Protein AF-A0A368GS81-F1 (afdb_monomer_lite)

Radius of gyration: 32.93 Å; chains: 1; bounding box: 115×77×54 Å

pLDDT: mean 78.34, std 20.27, range [39.59, 98.69]

Sequence (232 aa):
MFCVSLSKYHNLGNVSGRREYQFEVEPSQEARETGRPATSLFQCISNGVLNMKRAADFTLDTTRRGTFNQASYDEFVHSESAGRAAFCFDGLNDFDNPATVRRNIIANRLMGEIRQARDQQNIRNADFSERGLPEGEPVVSLQNCEKNWCIEESPPFIKMTHPPEKNQGILRKKEQANWSGKESATSYRDNTDRFYVELGATDAERRDRFAQLKRERRDWRASLFKALQLAV

Organism: Ancylostoma caninum (NCBI:txid29170)

Secondary structure (DSSP, 8-state):
----------------------------HHHHHTTSPPSSGGGGEETTEEEHHHHHHHHHHHHHTT---HHHHHHHHT-HHHHHPEEE-TT---SS-HHHHHHHHHHHHHHHHHHHHHHHHHHHHHHHHHS---SS-----GGGTSS-------TT-----PPP---S------------S------------HHHHHT-SSHHHHHHHHHHHHHHHHHHHHHHHHHHHHT-

Structure (mmCIF, N/CA/C/O backbone):
data_AF-A0A368GS81-F1
#
_entry.id   AF-A0A368GS81-F1
#
loop_
_atom_site.group_PDB
_atom_site.id
_atom_site.type_symbol
_atom_site.label_atom_id
_atom_site.label_alt_id
_atom_site.label_comp_id
_atom_site.label_asym_id
_atom_site.label_entity_id
_atom_site.label_seq_id
_atom_site.pdbx_PDB_ins_code
_atom_site.Cartn_x
_atom_site.Cartn_y
_atom_site.Cartn_z
_atom_site.occupancy
_atom_site.B_iso_or_equiv
_atom_site.auth_seq_id
_atom_site.auth_comp_id
_atom_site.auth_asym_id
_atom_site.auth_atom_id
_atom_site.pdbx_PDB_model_num
ATOM 1 N N . MET A 1 1 ? 54.146 -33.332 7.542 1.00 45.78 1 MET A N 1
ATOM 2 C CA . MET A 1 1 ? 53.419 -32.849 6.349 1.00 45.78 1 MET A CA 1
ATOM 3 C C . MET A 1 1 ? 52.696 -34.058 5.768 1.00 45.78 1 MET A C 1
ATOM 5 O O . MET A 1 1 ? 53.317 -34.851 5.078 1.00 45.78 1 MET A O 1
ATOM 9 N N . PHE A 1 2 ? 51.454 -34.304 6.197 1.00 41.38 2 PHE A N 1
ATOM 10 C CA . PHE A 1 2 ? 50.716 -35.522 5.847 1.00 41.38 2 PHE A CA 1
ATOM 11 C C . PHE A 1 2 ? 49.762 -35.240 4.690 1.00 41.38 2 PHE A C 1
ATOM 13 O O . PHE A 1 2 ? 48.851 -34.426 4.806 1.00 41.38 2 PHE A O 1
ATOM 20 N N . CYS A 1 3 ? 50.018 -35.918 3.576 1.00 40.38 3 CYS A N 1
ATOM 21 C CA . CYS A 1 3 ? 49.159 -35.982 2.409 1.00 40.38 3 CYS A CA 1
ATOM 22 C C . CYS A 1 3 ? 48.211 -37.170 2.619 1.00 40.38 3 CYS A C 1
ATOM 24 O O . CYS A 1 3 ? 48.676 -38.308 2.689 1.00 40.38 3 CYS A O 1
ATOM 26 N N . VAL A 1 4 ? 46.908 -36.925 2.763 1.00 49.75 4 VAL A N 1
ATOM 27 C CA . VAL A 1 4 ? 45.901 -37.993 2.828 1.00 49.75 4 VAL A CA 1
ATOM 28 C C . VAL A 1 4 ? 45.056 -37.912 1.567 1.00 49.75 4 VAL A C 1
ATOM 30 O O . VAL A 1 4 ? 44.215 -37.033 1.409 1.00 49.75 4 VAL A O 1
ATOM 33 N N . SER A 1 5 ? 45.326 -38.840 0.653 1.00 49.19 5 SER A N 1
ATOM 34 C CA . SER A 1 5 ? 44.432 -39.182 -0.448 1.00 49.19 5 SER A CA 1
ATOM 35 C C . SER A 1 5 ? 43.329 -40.086 0.093 1.00 49.19 5 SER A C 1
ATOM 37 O O . SER A 1 5 ? 43.630 -41.148 0.636 1.00 49.19 5 SER A O 1
ATOM 39 N N . LEU A 1 6 ? 42.064 -39.701 -0.082 1.00 50.38 6 LEU A N 1
ATOM 40 C CA . LEU A 1 6 ? 40.930 -40.597 0.126 1.00 50.38 6 LEU A CA 1
ATOM 41 C C . LEU A 1 6 ? 40.098 -40.657 -1.151 1.00 50.38 6 LEU A C 1
ATOM 43 O O . LEU A 1 6 ? 39.596 -39.664 -1.669 1.00 50.38 6 LEU A O 1
ATOM 47 N N . SER A 1 7 ? 40.066 -41.871 -1.681 1.00 46.44 7 SER A N 1
ATOM 48 C CA . SER A 1 7 ? 39.493 -42.269 -2.952 1.00 46.44 7 SER A CA 1
ATOM 49 C C . SER A 1 7 ? 38.069 -42.792 -2.747 1.00 46.44 7 SER A C 1
ATOM 51 O O . SER A 1 7 ? 37.810 -43.466 -1.755 1.00 46.44 7 SER A O 1
ATOM 53 N N . LYS A 1 8 ? 37.243 -42.601 -3.783 1.00 51.94 8 LYS A N 1
ATOM 54 C CA . LYS A 1 8 ? 36.112 -43.446 -4.212 1.00 51.94 8 LYS A CA 1
ATOM 55 C C . LYS A 1 8 ? 34.932 -43.623 -3.251 1.00 51.94 8 LYS A C 1
ATOM 57 O O . LYS A 1 8 ? 34.962 -44.492 -2.395 1.00 51.94 8 LYS A O 1
ATOM 62 N N . TYR A 1 9 ? 33.809 -43.007 -3.626 1.00 51.81 9 TYR A N 1
ATOM 63 C CA . TYR A 1 9 ? 32.539 -43.729 -3.754 1.00 51.81 9 TYR A CA 1
ATOM 64 C C . TYR A 1 9 ? 31.836 -43.297 -5.045 1.00 51.81 9 TYR A C 1
ATOM 66 O O . TYR A 1 9 ? 31.544 -42.123 -5.249 1.00 51.81 9 TYR A O 1
ATOM 74 N N . HIS A 1 10 ? 31.616 -44.267 -5.930 1.00 48.41 10 HIS A N 1
ATOM 75 C CA . HIS A 1 10 ? 30.824 -44.147 -7.147 1.00 48.41 10 HIS A CA 1
ATOM 76 C C . HIS A 1 10 ? 29.573 -45.017 -6.991 1.00 48.41 10 HIS A C 1
ATOM 78 O O . HIS A 1 10 ? 29.682 -46.164 -6.566 1.00 48.41 10 HIS A O 1
ATOM 84 N N . ASN A 1 11 ? 28.452 -44.471 -7.470 1.00 50.34 11 ASN A N 1
ATOM 85 C CA . ASN A 1 11 ? 27.217 -45.129 -7.910 1.00 50.34 11 ASN A CA 1
ATOM 86 C C . ASN A 1 11 ? 26.276 -45.695 -6.828 1.00 50.34 11 ASN A C 1
ATOM 88 O O . ASN A 1 11 ? 26.564 -46.699 -6.191 1.00 50.34 11 ASN A O 1
ATOM 92 N N . LEU A 1 12 ? 25.064 -45.135 -6.740 1.00 50.16 12 LEU A N 1
ATOM 93 C CA . LEU A 1 12 ? 23.848 -45.686 -7.368 1.00 50.16 12 LEU A CA 1
ATOM 94 C C . LEU A 1 12 ? 22.624 -44.948 -6.807 1.00 50.16 12 LEU A C 1
ATOM 96 O O . LEU A 1 12 ? 22.232 -45.130 -5.661 1.00 50.16 12 LEU A O 1
ATOM 100 N N . GLY A 1 13 ? 22.006 -44.122 -7.644 1.00 45.62 13 GLY A N 1
ATOM 101 C CA . GLY A 1 13 ? 20.770 -43.423 -7.313 1.00 45.62 13 GLY A CA 1
ATOM 102 C C . GLY A 1 13 ? 20.136 -42.837 -8.562 1.00 45.62 13 GLY A C 1
ATOM 103 O O . GLY A 1 13 ? 19.854 -41.647 -8.614 1.00 45.62 13 GLY A O 1
ATOM 104 N N . ASN A 1 14 ? 19.976 -43.661 -9.602 1.00 53.28 14 ASN A N 1
ATOM 105 C CA . ASN A 1 14 ? 19.224 -43.294 -10.797 1.00 53.28 14 ASN A CA 1
ATOM 106 C C . ASN A 1 14 ? 17.728 -43.286 -10.439 1.00 53.28 14 ASN A C 1
ATOM 108 O O . ASN A 1 14 ? 16.997 -44.232 -10.736 1.00 53.28 14 ASN A O 1
ATOM 112 N N . VAL A 1 15 ? 17.289 -42.247 -9.722 1.00 57.00 15 VAL A N 1
ATOM 113 C CA . VAL A 1 15 ? 15.871 -41.970 -9.488 1.00 57.00 15 VAL A CA 1
ATOM 114 C C . VAL A 1 15 ? 15.311 -41.520 -10.827 1.00 57.00 15 VAL A C 1
ATOM 116 O O . VAL A 1 15 ? 15.351 -40.347 -11.189 1.00 57.00 15 VAL A O 1
ATOM 119 N N . SER A 1 16 ? 14.848 -42.498 -11.600 1.00 54.50 16 SER A N 1
ATOM 120 C CA . SER A 1 16 ? 14.056 -42.254 -12.796 1.00 54.50 16 SER A CA 1
ATOM 121 C C . SER A 1 16 ? 12.835 -41.454 -12.357 1.00 54.50 16 SER A C 1
ATOM 123 O O . SER A 1 16 ? 11.962 -41.977 -11.665 1.00 54.50 16 SER A O 1
ATOM 125 N N . GLY A 1 17 ? 12.827 -40.161 -12.690 1.00 54.41 17 GLY A N 1
ATOM 126 C CA . GLY A 1 17 ? 11.712 -39.267 -12.422 1.00 54.41 17 GLY A CA 1
ATOM 127 C C . GLY A 1 17 ? 10.434 -39.892 -12.964 1.00 54.41 17 GLY A C 1
ATOM 128 O O . GLY A 1 17 ? 10.294 -40.095 -14.170 1.00 54.41 17 GLY A O 1
ATOM 129 N N . ARG A 1 18 ? 9.527 -40.249 -12.053 1.00 49.56 18 ARG A N 1
ATOM 130 C CA . ARG A 1 18 ? 8.211 -40.792 -12.375 1.00 49.56 18 ARG A CA 1
ATOM 131 C C . ARG A 1 18 ? 7.454 -39.713 -13.147 1.00 49.56 18 ARG A C 1
ATOM 133 O O . ARG A 1 18 ? 7.041 -38.707 -12.583 1.00 49.56 18 ARG A O 1
ATOM 140 N N . ARG A 1 19 ? 7.367 -39.898 -14.462 1.00 57.62 19 ARG A N 1
ATOM 141 C CA . ARG A 1 19 ? 6.839 -38.944 -15.444 1.00 57.62 19 ARG A CA 1
ATOM 142 C C . ARG A 1 19 ? 5.320 -39.078 -15.587 1.00 57.62 19 ARG A C 1
ATOM 144 O O . ARG A 1 19 ? 4.793 -39.138 -16.688 1.00 57.62 19 ARG A O 1
ATOM 151 N N . GLU A 1 20 ? 4.633 -39.175 -14.460 1.00 54.66 20 GLU A N 1
ATOM 152 C CA . GLU A 1 20 ? 3.180 -39.283 -14.370 1.00 54.66 20 GLU A CA 1
ATOM 153 C C . GLU A 1 20 ? 2.773 -38.328 -13.251 1.00 54.66 20 GLU A C 1
ATOM 155 O O . GLU A 1 20 ? 3.373 -38.384 -12.183 1.00 54.66 20 GLU A O 1
ATOM 160 N N . TYR A 1 21 ? 1.817 -37.436 -13.512 1.00 53.91 21 TYR A N 1
ATOM 161 C CA . TYR A 1 21 ? 1.486 -36.212 -12.754 1.00 53.91 21 TYR A CA 1
ATOM 162 C C . TYR A 1 21 ? 2.232 -34.946 -13.188 1.00 53.91 21 TYR A C 1
ATOM 164 O O . TYR A 1 21 ? 2.608 -34.102 -12.378 1.00 53.91 21 TYR A O 1
ATOM 172 N N . GLN A 1 22 ? 2.343 -34.744 -14.500 1.00 47.78 22 GLN A N 1
ATOM 173 C CA . GLN A 1 22 ? 2.339 -33.389 -15.039 1.00 47.78 22 GLN A CA 1
ATOM 174 C C . GLN A 1 22 ? 0.896 -32.878 -14.896 1.00 47.78 22 GLN A C 1
ATOM 176 O O . GLN A 1 22 ? 0.084 -33.019 -15.804 1.00 47.78 22 GLN A O 1
ATOM 181 N N . PHE A 1 23 ? 0.531 -32.395 -13.702 1.00 56.19 23 PHE A N 1
ATOM 182 C CA . PHE A 1 23 ? -0.666 -31.572 -13.578 1.00 56.19 23 PHE A CA 1
ATOM 183 C C . PHE A 1 23 ? -0.403 -30.360 -14.467 1.00 56.19 23 PHE A C 1
ATOM 185 O O . PHE A 1 23 ? 0.484 -29.557 -14.172 1.00 56.19 23 PHE A O 1
ATOM 192 N N . GLU A 1 24 ? -1.131 -30.251 -15.576 1.00 53.72 24 GLU A N 1
ATOM 193 C CA . GLU A 1 24 ? -1.346 -28.960 -16.211 1.00 53.72 24 GLU A CA 1
ATOM 194 C C . GLU A 1 24 ? -2.073 -28.112 -15.169 1.00 53.72 24 GLU A C 1
ATOM 196 O O . GLU A 1 24 ? -3.297 -28.124 -15.057 1.00 53.72 24 GLU A O 1
ATOM 201 N N . VAL A 1 25 ? -1.294 -27.462 -14.303 1.00 58.34 25 VAL A N 1
ATOM 202 C CA . VAL A 1 25 ? -1.784 -26.384 -13.463 1.00 58.34 25 VAL A CA 1
ATOM 203 C C . VAL A 1 25 ? -2.212 -25.332 -14.466 1.00 58.34 25 VAL A C 1
ATOM 205 O O . VAL A 1 25 ? -1.368 -24.644 -15.042 1.00 58.34 25 VAL A O 1
ATOM 208 N N . GLU A 1 26 ? -3.515 -25.301 -14.755 1.00 52.41 26 GLU A N 1
ATOM 209 C CA . GLU A 1 26 ? -4.121 -24.250 -15.558 1.00 52.41 26 GLU A CA 1
ATOM 210 C C . GLU A 1 26 ? -3.578 -22.941 -14.976 1.00 52.41 26 GLU A C 1
ATOM 212 O O . GLU A 1 26 ? -3.693 -22.752 -13.759 1.00 52.41 26 GLU A O 1
ATOM 217 N N . PRO A 1 27 ? -2.875 -22.106 -15.766 1.00 50.12 27 PRO A N 1
ATOM 218 C CA . PRO A 1 27 ? -2.207 -20.933 -15.231 1.00 50.12 27 PRO A CA 1
ATOM 219 C C . PRO A 1 27 ? -3.255 -20.129 -14.47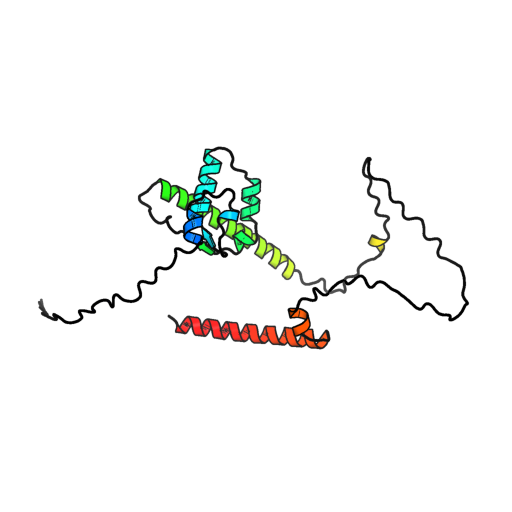7 1.00 50.12 27 PRO A C 1
ATOM 221 O O . PRO A 1 27 ? -4.229 -19.666 -15.078 1.00 50.12 27 PRO A O 1
ATOM 224 N N . SER A 1 28 ? -3.079 -20.054 -13.154 1.00 57.62 28 SER A N 1
ATOM 225 C CA . SER A 1 28 ? -4.008 -19.405 -12.240 1.00 57.62 28 SER A CA 1
ATOM 226 C C . SER A 1 28 ? -4.372 -18.039 -12.814 1.00 57.62 28 SER A C 1
ATOM 228 O O . SER A 1 28 ? -3.533 -17.378 -13.428 1.00 57.62 28 SER A O 1
ATOM 230 N N . GLN A 1 29 ? -5.630 -17.614 -12.672 1.00 54.78 29 GLN A N 1
ATOM 231 C CA . GLN A 1 29 ? -6.130 -16.354 -13.248 1.00 54.78 29 GLN A CA 1
ATOM 232 C C . GLN A 1 29 ? -5.213 -15.145 -12.951 1.00 54.78 29 GLN A C 1
ATOM 234 O O . GLN A 1 29 ? -5.105 -14.242 -13.778 1.00 54.78 29 GLN A O 1
ATOM 239 N N . GLU A 1 30 ? -4.455 -15.197 -11.852 1.00 53.16 30 GLU A N 1
ATOM 240 C CA . GLU A 1 30 ? -3.375 -14.268 -11.496 1.00 53.16 30 GLU A CA 1
ATOM 241 C C . GLU A 1 30 ? -2.304 -14.099 -12.592 1.00 53.16 30 GLU A C 1
ATOM 243 O O . GLU A 1 30 ? -1.895 -12.976 -12.890 1.00 53.16 30 GLU A O 1
ATOM 248 N N . ALA A 1 31 ? -1.884 -15.173 -13.269 1.00 55.22 31 ALA A N 1
ATOM 249 C CA . ALA A 1 31 ? -0.919 -15.102 -14.368 1.00 55.22 31 ALA A CA 1
ATOM 250 C C . ALA A 1 31 ? -1.485 -14.347 -15.583 1.00 55.22 31 ALA A C 1
ATOM 252 O O . ALA A 1 31 ? -0.742 -13.642 -16.267 1.00 55.22 31 ALA A O 1
ATOM 253 N N . ARG A 1 32 ? -2.802 -14.426 -15.830 1.00 53.19 32 ARG A N 1
ATOM 254 C CA . ARG A 1 32 ? -3.462 -13.695 -16.928 1.00 53.19 32 ARG A CA 1
ATOM 255 C C . ARG A 1 32 ? -3.620 -12.200 -16.619 1.00 53.19 32 ARG A C 1
ATOM 257 O O . ARG A 1 32 ? -3.585 -11.386 -17.542 1.00 53.19 32 ARG A O 1
ATOM 264 N N . GLU A 1 33 ? -3.738 -11.814 -15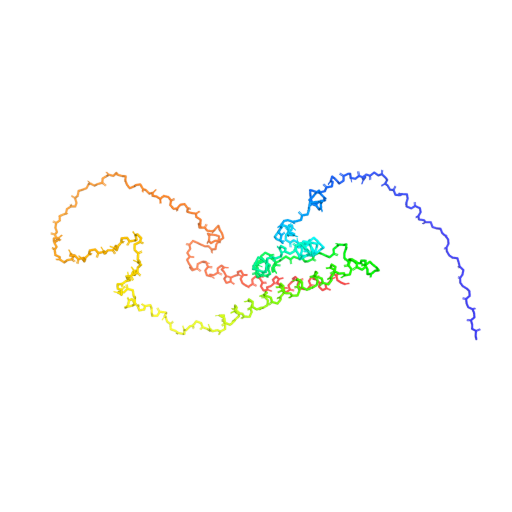.349 1.00 58.50 33 GLU A N 1
ATOM 265 C CA . GLU A 1 33 ? -3.885 -10.405 -14.945 1.00 58.50 33 GLU A CA 1
ATOM 266 C C . GLU A 1 33 ? -2.572 -9.611 -14.955 1.00 58.50 33 GLU A C 1
ATOM 268 O O . GLU A 1 33 ? -2.595 -8.387 -15.123 1.00 58.50 33 GLU A O 1
ATOM 273 N N . THR A 1 34 ? -1.420 -10.284 -14.868 1.00 60.16 34 THR A N 1
ATOM 274 C CA . THR A 1 34 ? -0.095 -9.629 -14.899 1.00 60.16 34 THR A CA 1
ATOM 275 C C . THR A 1 34 ? 0.216 -8.904 -16.216 1.00 60.16 34 THR A C 1
ATOM 277 O O . THR A 1 34 ? 1.106 -8.054 -16.248 1.00 60.16 34 THR A O 1
ATOM 280 N N . GLY A 1 35 ? -0.521 -9.190 -17.296 1.00 72.50 35 GLY A N 1
ATOM 281 C CA . GLY A 1 35 ? -0.289 -8.590 -18.611 1.00 72.50 35 GLY A CA 1
ATOM 282 C C . GLY A 1 35 ? -0.881 -7.191 -18.802 1.00 72.50 35 GLY A C 1
ATOM 283 O O . GLY A 1 35 ? -0.441 -6.468 -19.697 1.00 72.50 35 GLY A O 1
ATOM 284 N N . ARG A 1 36 ? -1.873 -6.778 -17.998 1.00 85.12 36 ARG A N 1
ATOM 285 C CA . ARG A 1 36 ? -2.495 -5.452 -18.159 1.00 85.12 36 ARG A CA 1
ATOM 286 C C . ARG A 1 36 ? -1.804 -4.402 -17.282 1.00 85.12 36 ARG A C 1
ATOM 288 O O . ARG A 1 36 ? -1.706 -4.607 -16.064 1.00 85.12 36 ARG A O 1
ATOM 295 N N . PRO A 1 37 ? -1.389 -3.253 -17.856 1.00 90.62 37 PRO A N 1
ATOM 296 C CA . PRO A 1 37 ? -0.869 -2.147 -17.063 1.00 90.62 37 PRO A CA 1
ATOM 297 C C . PRO A 1 37 ? -1.931 -1.716 -16.048 1.00 90.62 37 PRO A C 1
ATOM 299 O O . PRO A 1 37 ? -3.112 -1.614 -16.383 1.00 90.62 37 PRO A O 1
ATOM 302 N N . ALA A 1 38 ? -1.519 -1.527 -14.795 1.00 93.94 38 ALA A N 1
ATOM 303 C CA . ALA A 1 38 ? -2.426 -1.059 -13.754 1.00 93.94 38 ALA A CA 1
ATOM 304 C C . ALA A 1 38 ? -2.890 0.368 -14.078 1.00 93.94 38 ALA A C 1
ATOM 306 O O . ALA A 1 38 ? -2.097 1.186 -14.541 1.00 93.94 38 ALA A O 1
ATOM 307 N N . THR A 1 39 ? -4.160 0.678 -13.823 1.00 95.50 39 THR A N 1
ATOM 308 C CA . THR A 1 39 ? -4.685 2.050 -13.938 1.00 95.50 39 THR A CA 1
ATOM 309 C C . THR A 1 39 ? -4.711 2.777 -12.593 1.00 95.50 39 THR A C 1
ATOM 311 O O . THR A 1 39 ? -4.926 3.985 -12.561 1.00 95.50 39 THR A O 1
ATOM 314 N N . SER A 1 40 ? -4.498 2.061 -11.485 1.00 97.38 40 SER A N 1
ATOM 315 C CA . SER A 1 40 ? -4.354 2.617 -10.136 1.00 97.38 40 SER A CA 1
ATOM 316 C C . SER A 1 40 ? -3.463 1.731 -9.259 1.00 97.38 40 SER A C 1
ATOM 318 O O . SER A 1 40 ? -3.303 0.537 -9.525 1.00 97.38 40 SER A O 1
ATOM 320 N N . LEU A 1 41 ? -2.919 2.290 -8.172 1.00 98.00 41 LEU A N 1
ATOM 321 C CA . LEU A 1 41 ? -2.135 1.523 -7.194 1.00 98.00 41 LEU A CA 1
ATOM 322 C C . LEU A 1 41 ? -2.967 0.439 -6.493 1.00 98.00 41 LEU A C 1
ATOM 324 O O . LEU A 1 41 ? -2.452 -0.642 -6.223 1.00 98.00 41 LEU A O 1
ATOM 328 N N . PHE A 1 42 ? -4.268 0.667 -6.287 1.00 97.88 42 PHE A N 1
ATOM 329 C CA . PHE A 1 42 ? -5.172 -0.332 -5.707 1.00 97.88 42 PHE A CA 1
ATOM 330 C C . PHE A 1 42 ? -5.273 -1.606 -6.557 1.00 97.88 42 PHE A C 1
ATOM 332 O O . PHE A 1 42 ? -5.338 -2.699 -6.004 1.00 97.88 42 PHE A O 1
ATOM 339 N N . GLN A 1 43 ? -5.194 -1.501 -7.889 1.00 96.94 43 GLN A N 1
ATOM 340 C CA . GLN A 1 43 ? -5.161 -2.674 -8.776 1.00 96.94 43 GLN A CA 1
ATOM 341 C C . GLN A 1 43 ? -3.857 -3.480 -8.679 1.00 96.94 43 GLN A C 1
ATOM 343 O O . GLN A 1 43 ? -3.765 -4.569 -9.243 1.00 96.94 43 GLN A O 1
ATOM 348 N N . CYS A 1 44 ? -2.832 -2.960 -8.000 1.00 97.25 44 CYS A N 1
ATOM 349 C CA . CYS A 1 44 ? -1.595 -3.696 -7.749 1.00 97.25 44 CYS A CA 1
ATOM 350 C C . CYS A 1 44 ? -1.703 -4.632 -6.535 1.00 97.25 44 CYS A C 1
ATOM 352 O O . CYS A 1 44 ? -0.769 -5.402 -6.305 1.00 97.25 44 CYS A O 1
ATOM 354 N N . ILE A 1 45 ? -2.805 -4.575 -5.775 1.00 97.50 45 ILE A N 1
ATOM 355 C CA . ILE A 1 45 ? -3.089 -5.488 -4.666 1.00 97.50 45 ILE A CA 1
ATOM 356 C C . ILE A 1 45 ? -3.990 -6.619 -5.167 1.00 97.50 45 ILE A C 1
ATOM 358 O O . ILE A 1 45 ? -5.111 -6.383 -5.610 1.00 97.50 45 ILE A O 1
ATOM 362 N N . SER A 1 46 ? -3.520 -7.854 -5.037 1.00 95.81 46 SER A N 1
ATOM 363 C CA . SER A 1 46 ? -4.266 -9.074 -5.357 1.00 95.81 46 SER A CA 1
ATOM 364 C C . SER A 1 46 ? -4.141 -10.048 -4.192 1.00 95.81 46 SER A C 1
ATOM 366 O O . SER A 1 46 ? -3.031 -10.332 -3.749 1.00 95.81 46 SER A O 1
ATOM 368 N N . ASN A 1 47 ? -5.268 -10.537 -3.664 1.00 95.69 47 ASN A N 1
ATOM 369 C CA . ASN A 1 47 ? -5.292 -11.503 -2.554 1.00 95.69 47 ASN A CA 1
ATOM 370 C C . ASN A 1 47 ? -4.499 -11.053 -1.310 1.00 95.69 47 ASN A C 1
ATOM 372 O O . ASN A 1 47 ? -3.852 -11.849 -0.635 1.00 95.69 47 ASN A O 1
ATOM 376 N N . GLY A 1 48 ? -4.532 -9.750 -1.010 1.00 96.50 48 GLY A N 1
ATOM 377 C CA . GLY A 1 48 ? -3.784 -9.171 0.109 1.00 96.50 48 GLY A CA 1
ATOM 378 C C . GLY A 1 48 ? -2.272 -9.084 -0.124 1.00 96.50 48 GLY A C 1
ATOM 379 O O . GLY A 1 48 ? -1.536 -8.796 0.816 1.00 96.50 48 GLY A O 1
ATOM 380 N N . VAL A 1 49 ? -1.797 -9.305 -1.350 1.00 97.62 49 VAL A N 1
ATOM 381 C CA . VAL A 1 49 ? -0.396 -9.139 -1.746 1.00 97.62 49 VAL A CA 1
ATOM 382 C C . VAL A 1 49 ? -0.281 -7.936 -2.677 1.00 97.62 49 VAL A C 1
ATOM 384 O O . VAL A 1 49 ? -0.951 -7.872 -3.705 1.00 97.62 49 VAL A O 1
ATOM 387 N N . LEU A 1 50 ? 0.572 -6.976 -2.329 1.00 97.81 50 LEU A N 1
ATOM 388 C CA . LEU A 1 50 ? 0.920 -5.834 -3.167 1.00 97.81 50 LEU A CA 1
ATOM 389 C C . LEU A 1 50 ? 2.108 -6.207 -4.063 1.00 97.81 50 LEU A C 1
ATOM 391 O O . LEU A 1 50 ? 3.227 -6.411 -3.582 1.00 97.81 50 LEU A O 1
ATOM 395 N N . ASN A 1 51 ? 1.870 -6.272 -5.373 1.00 97.31 51 ASN A N 1
ATOM 396 C CA . ASN A 1 51 ? 2.924 -6.494 -6.358 1.00 97.31 51 ASN A CA 1
ATOM 397 C C . ASN A 1 51 ? 3.748 -5.210 -6.549 1.00 97.31 51 ASN A C 1
ATOM 399 O O . ASN A 1 51 ? 3.319 -4.261 -7.216 1.00 97.31 51 ASN A O 1
ATOM 403 N N . MET A 1 52 ? 4.953 -5.187 -5.978 1.00 98.25 52 MET A N 1
ATOM 404 C CA . MET A 1 52 ? 5.800 -3.994 -5.938 1.00 98.25 52 MET A CA 1
ATOM 405 C C . MET A 1 52 ? 6.363 -3.620 -7.308 1.00 98.25 52 MET A C 1
ATOM 407 O O . MET A 1 52 ? 6.541 -2.436 -7.590 1.00 98.25 52 MET A O 1
ATOM 411 N N . LYS A 1 53 ? 6.606 -4.603 -8.186 1.00 97.06 53 LYS A N 1
ATOM 412 C CA . LYS A 1 53 ? 7.047 -4.346 -9.563 1.00 97.06 53 LYS A CA 1
ATOM 413 C C . LYS A 1 53 ? 5.974 -3.591 -10.340 1.00 97.06 53 LYS A C 1
ATOM 415 O O . LYS A 1 53 ? 6.269 -2.558 -10.934 1.00 97.06 53 LYS A O 1
ATOM 420 N N . ARG A 1 54 ? 4.728 -4.068 -10.277 1.00 97.00 54 ARG A N 1
ATOM 421 C CA . ARG A 1 54 ? 3.579 -3.453 -10.956 1.00 97.00 54 ARG A CA 1
ATOM 422 C C . ARG A 1 54 ? 3.276 -2.054 -10.412 1.00 97.00 54 ARG A C 1
ATOM 424 O O . ARG A 1 54 ? 3.033 -1.142 -11.199 1.00 97.00 54 ARG A O 1
ATOM 431 N N . ALA A 1 55 ? 3.357 -1.869 -9.094 1.00 98.19 55 ALA A N 1
ATOM 432 C CA . ALA A 1 55 ? 3.199 -0.559 -8.463 1.00 98.19 55 ALA A CA 1
ATOM 433 C C . ALA A 1 55 ? 4.314 0.420 -8.877 1.00 98.19 55 ALA A C 1
ATOM 435 O O . ALA A 1 55 ? 4.038 1.573 -9.207 1.00 98.19 55 ALA A O 1
ATOM 436 N N . ALA A 1 56 ? 5.569 -0.042 -8.924 1.00 98.19 56 ALA A N 1
ATOM 437 C CA . ALA A 1 56 ? 6.692 0.769 -9.385 1.00 98.19 56 ALA A CA 1
ATOM 438 C C . ALA A 1 56 ? 6.572 1.142 -10.871 1.00 98.19 56 ALA A C 1
ATOM 440 O O . ALA A 1 56 ? 6.856 2.287 -11.224 1.00 98.19 56 ALA A O 1
ATOM 441 N N . ASP A 1 57 ? 6.124 0.211 -11.723 1.00 97.38 57 ASP A N 1
ATOM 442 C CA . ASP A 1 57 ? 5.827 0.469 -13.137 1.00 97.38 57 ASP A CA 1
ATOM 443 C C . ASP A 1 57 ? 4.740 1.550 -13.283 1.00 97.38 57 ASP A C 1
ATOM 445 O O . ASP A 1 57 ? 4.951 2.533 -13.993 1.00 97.38 57 ASP A O 1
ATOM 449 N N . PHE A 1 58 ? 3.630 1.443 -12.541 1.00 98.00 58 PHE A N 1
ATOM 450 C CA . PHE A 1 58 ? 2.556 2.446 -12.544 1.00 98.00 58 PHE A CA 1
ATOM 451 C C . PHE A 1 58 ? 3.045 3.844 -12.132 1.00 98.00 58 PHE A C 1
ATOM 453 O O . PHE A 1 58 ? 2.795 4.831 -12.832 1.00 98.00 58 PHE A O 1
ATOM 460 N N . THR A 1 59 ? 3.771 3.944 -11.015 1.00 98.06 59 THR A N 1
ATOM 461 C CA . THR A 1 59 ? 4.307 5.221 -10.515 1.00 98.06 59 THR A CA 1
ATOM 462 C C . THR A 1 59 ? 5.312 5.826 -11.495 1.00 98.06 59 THR A C 1
ATOM 464 O O . THR A 1 59 ? 5.278 7.028 -11.768 1.00 98.06 59 THR A O 1
ATOM 467 N N . LEU A 1 60 ? 6.197 5.005 -12.067 1.00 97.56 60 LEU A N 1
ATOM 468 C CA . LEU A 1 60 ? 7.184 5.455 -13.045 1.00 97.56 60 LEU A CA 1
ATOM 469 C C . LEU A 1 60 ? 6.518 5.966 -14.329 1.00 97.56 60 LEU A C 1
ATOM 471 O O . LEU A 1 60 ? 6.905 7.024 -14.831 1.00 97.56 60 LEU A O 1
ATOM 475 N N . ASP A 1 61 ? 5.522 5.246 -14.846 1.00 97.38 61 ASP A N 1
ATOM 476 C CA . ASP A 1 61 ? 4.828 5.602 -16.085 1.00 97.38 61 ASP A CA 1
ATOM 477 C C . ASP A 1 61 ? 3.980 6.866 -15.930 1.00 97.38 61 ASP A C 1
ATOM 479 O O . ASP A 1 61 ? 4.053 7.758 -16.778 1.00 97.38 61 ASP A O 1
ATOM 483 N N . THR A 1 62 ? 3.224 6.993 -14.838 1.00 97.62 62 THR A N 1
ATOM 484 C CA . THR A 1 62 ? 2.426 8.201 -14.556 1.00 97.62 62 THR A CA 1
ATOM 485 C C . THR A 1 62 ? 3.307 9.430 -14.327 1.00 97.62 62 THR A C 1
ATOM 487 O O . THR A 1 62 ? 3.001 10.506 -14.842 1.00 97.62 62 THR A O 1
ATOM 490 N N . THR A 1 63 ? 4.450 9.268 -13.650 1.00 97.62 63 THR A N 1
ATOM 491 C CA . THR A 1 63 ? 5.439 10.346 -13.469 1.00 97.62 63 THR A CA 1
ATOM 492 C C . THR A 1 63 ? 6.033 10.785 -14.805 1.00 97.62 63 THR A C 1
ATOM 494 O O . THR A 1 63 ? 6.098 11.977 -15.093 1.00 97.62 63 THR A O 1
ATOM 497 N N . ARG A 1 64 ? 6.433 9.834 -15.662 1.00 97.38 64 ARG A N 1
ATOM 498 C CA . ARG A 1 64 ? 6.993 10.134 -16.994 1.00 97.38 64 ARG A CA 1
ATOM 499 C C . ARG A 1 64 ? 5.998 10.834 -17.911 1.00 97.38 64 ARG A C 1
ATOM 501 O O . ARG A 1 64 ? 6.404 11.666 -18.713 1.00 97.38 64 ARG A O 1
ATOM 508 N N . ARG A 1 65 ? 4.715 10.491 -17.801 1.00 97.62 65 ARG A N 1
ATOM 509 C CA . ARG A 1 65 ? 3.633 11.109 -18.580 1.00 97.62 65 ARG A CA 1
ATOM 510 C C . ARG A 1 65 ? 3.181 12.460 -18.020 1.00 97.62 65 ARG A C 1
ATOM 512 O O . ARG A 1 65 ? 2.383 13.123 -18.670 1.00 97.62 65 ARG A O 1
ATOM 519 N N . GLY A 1 66 ? 3.649 12.861 -16.834 1.00 97.81 66 GLY A N 1
ATOM 520 C CA . GLY A 1 66 ? 3.177 14.070 -16.154 1.00 97.81 66 GLY A CA 1
ATOM 521 C C . GLY A 1 66 ? 1.739 13.960 -15.634 1.00 97.81 66 GLY A C 1
ATOM 522 O O . GLY A 1 66 ? 1.115 14.973 -15.346 1.00 97.81 66 GLY A O 1
ATOM 523 N N . THR A 1 67 ? 1.202 12.743 -15.514 1.00 98.00 67 THR A N 1
ATOM 524 C CA . THR A 1 67 ? -0.164 12.468 -15.034 1.00 98.00 67 THR A CA 1
ATOM 525 C C . THR A 1 67 ? -0.172 11.923 -13.605 1.00 98.00 67 THR A C 1
ATOM 527 O O . THR A 1 67 ? -1.140 11.293 -13.184 1.00 98.00 67 THR A O 1
ATOM 530 N N . PHE A 1 68 ? 0.932 12.080 -12.874 1.00 97.69 68 PHE A N 1
ATOM 531 C CA . PHE A 1 68 ? 1.046 11.618 -11.498 1.00 97.69 68 PHE A CA 1
ATOM 532 C C . PHE A 1 68 ? 0.195 12.495 -10.573 1.00 97.69 68 PHE A C 1
ATOM 534 O O . PHE A 1 68 ? 0.411 13.702 -10.478 1.00 97.69 68 PHE A O 1
ATOM 541 N N . ASN A 1 69 ? -0.776 11.884 -9.894 1.00 97.88 69 ASN A N 1
ATOM 542 C CA . ASN A 1 69 ? -1.640 12.563 -8.937 1.00 97.88 69 ASN A CA 1
ATOM 543 C C . ASN A 1 69 ? -1.148 12.288 -7.511 1.00 97.88 69 ASN A C 1
ATOM 545 O O . ASN A 1 69 ? -1.345 11.190 -6.989 1.00 97.88 69 ASN A O 1
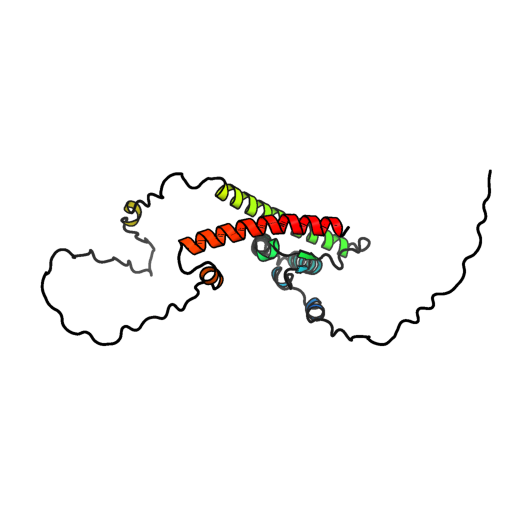ATOM 549 N N . GLN A 1 70 ? -0.540 13.302 -6.889 1.00 98.12 70 GLN A N 1
ATOM 550 C CA . GLN A 1 70 ? -0.023 13.207 -5.522 1.00 98.12 70 GLN A CA 1
ATOM 551 C C . GLN A 1 70 ? -1.127 12.868 -4.510 1.00 98.12 70 GLN A C 1
ATOM 553 O O . GLN A 1 70 ? -0.912 12.023 -3.652 1.00 98.12 70 GLN A O 1
ATOM 558 N N . ALA A 1 71 ? -2.328 13.442 -4.644 1.00 98.19 71 ALA A N 1
ATOM 559 C CA . ALA A 1 71 ? -3.418 13.191 -3.702 1.00 98.19 71 ALA A CA 1
ATOM 560 C C . ALA A 1 71 ? -3.891 11.728 -3.744 1.00 98.19 71 ALA A C 1
ATOM 562 O O . ALA A 1 71 ? -4.067 11.110 -2.699 1.00 98.19 71 ALA A O 1
ATOM 563 N N . SER A 1 72 ? -4.031 11.143 -4.940 1.00 98.19 72 SER A N 1
ATOM 564 C CA . SER A 1 72 ? -4.387 9.720 -5.082 1.00 98.19 72 SER A CA 1
ATOM 565 C C . SER A 1 72 ? -3.276 8.783 -4.600 1.00 98.19 72 SER A C 1
ATOM 567 O O . SER A 1 72 ? -3.553 7.685 -4.120 1.00 98.19 72 SER A O 1
ATOM 569 N N . TYR A 1 73 ? -2.016 9.198 -4.741 1.00 98.56 73 TYR A N 1
ATOM 570 C CA . TYR A 1 73 ? -0.880 8.467 -4.189 1.00 98.56 73 TYR A CA 1
ATOM 571 C C . TYR A 1 73 ? -0.907 8.479 -2.655 1.00 98.56 73 TYR A C 1
ATOM 573 O O . TYR A 1 73 ? -0.824 7.419 -2.034 1.00 98.56 73 TYR A O 1
ATOM 581 N N . ASP A 1 74 ? -1.092 9.656 -2.052 1.00 98.44 74 ASP A N 1
ATOM 582 C CA . ASP A 1 74 ? -1.167 9.823 -0.600 1.00 98.44 74 ASP A CA 1
ATOM 583 C C . ASP A 1 74 ? -2.360 9.052 -0.021 1.00 98.44 74 ASP A C 1
ATOM 585 O O . ASP A 1 74 ? -2.212 8.361 0.986 1.00 98.44 74 ASP A O 1
ATOM 589 N N . GLU A 1 75 ? -3.519 9.091 -0.684 1.00 98.50 75 GLU A N 1
ATOM 590 C CA . GLU A 1 75 ? -4.696 8.293 -0.322 1.00 98.50 75 GLU A CA 1
ATOM 591 C C . GLU A 1 75 ? -4.370 6.793 -0.273 1.00 98.50 75 GLU A C 1
ATOM 593 O O . GLU A 1 75 ? -4.695 6.113 0.703 1.00 98.50 75 GLU A O 1
ATOM 598 N N . PHE A 1 76 ? -3.679 6.271 -1.292 1.00 98.62 76 PHE A N 1
ATOM 599 C CA . PHE A 1 76 ? -3.273 4.868 -1.325 1.00 98.62 76 PHE A CA 1
ATOM 600 C C . PHE A 1 76 ? -2.300 4.519 -0.192 1.00 98.62 76 PHE A C 1
ATOM 602 O O . PHE A 1 76 ? -2.518 3.523 0.503 1.00 98.62 76 PHE A O 1
ATOM 609 N N . VAL A 1 77 ? -1.259 5.336 0.016 1.00 98.69 77 VAL A N 1
ATOM 610 C CA . VAL A 1 77 ? -0.239 5.129 1.062 1.00 98.69 77 VAL A CA 1
ATOM 611 C C . VAL A 1 77 ? -0.865 5.062 2.457 1.00 98.69 77 VAL A C 1
ATOM 613 O O . VAL A 1 77 ? -0.446 4.244 3.275 1.00 98.69 77 VAL A O 1
ATOM 616 N N . HIS A 1 78 ? -1.893 5.873 2.713 1.00 98.44 78 HIS A N 1
ATOM 617 C CA . HIS A 1 78 ? -2.603 5.914 3.994 1.00 98.44 78 HIS A CA 1
ATOM 618 C C . HIS A 1 78 ? -3.784 4.931 4.082 1.00 98.44 78 HIS A C 1
ATOM 620 O O . HIS A 1 78 ? -4.465 4.885 5.108 1.00 98.44 78 HIS A O 1
ATOM 626 N N . SER A 1 79 ? -4.052 4.145 3.037 1.00 98.31 79 SER 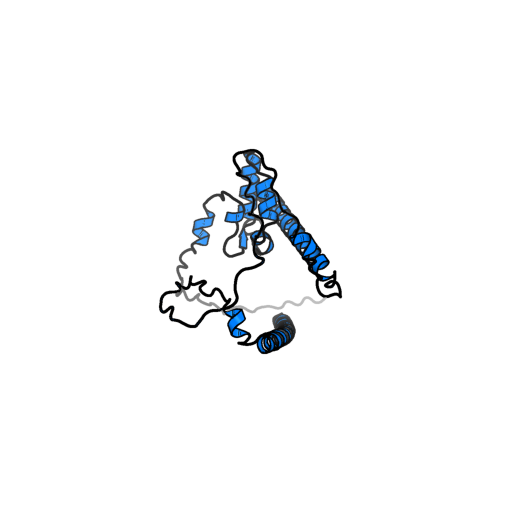A N 1
ATOM 627 C CA . SER A 1 79 ? -5.180 3.213 3.026 1.00 98.31 79 SER A CA 1
ATOM 628 C C . SER A 1 79 ? -4.929 1.978 3.902 1.00 98.31 79 SER A C 1
ATOM 630 O O . SER A 1 79 ? -3.823 1.432 3.957 1.00 98.31 79 SER A O 1
ATOM 632 N N . GLU A 1 80 ? -5.991 1.456 4.526 1.00 97.19 80 GLU A N 1
ATOM 633 C CA . GLU A 1 80 ? -5.914 0.209 5.304 1.00 97.19 80 GLU A CA 1
ATOM 634 C C . GLU A 1 80 ? -5.468 -0.973 4.424 1.00 97.19 80 GLU A C 1
ATOM 636 O O . GLU A 1 80 ? -4.689 -1.827 4.854 1.00 97.19 80 GLU A O 1
ATOM 641 N N . SER A 1 81 ? -5.925 -0.995 3.166 1.00 98.00 81 SER A N 1
ATOM 642 C CA . SER A 1 81 ? -5.593 -2.048 2.205 1.00 98.00 81 SER A CA 1
ATOM 643 C C . SER A 1 81 ? -4.088 -2.148 1.939 1.00 98.00 81 SER A C 1
ATOM 645 O O . SER A 1 81 ? -3.537 -3.248 1.990 1.00 98.00 81 SER A O 1
ATOM 647 N N . ALA A 1 82 ? -3.405 -1.015 1.744 1.00 98.06 82 ALA A N 1
ATOM 648 C CA . ALA A 1 82 ? -1.960 -0.974 1.550 1.00 98.06 82 ALA A CA 1
ATOM 649 C C . ALA A 1 82 ? -1.209 -1.348 2.837 1.00 98.06 82 ALA A C 1
ATOM 651 O O . ALA A 1 82 ? -0.274 -2.147 2.794 1.00 98.06 82 ALA A O 1
ATOM 652 N N . GLY A 1 83 ? -1.649 -0.839 3.994 1.00 97.94 83 GLY A N 1
ATOM 653 C CA . GLY A 1 83 ? -1.010 -1.110 5.289 1.00 97.94 83 GLY A CA 1
ATOM 654 C C . GLY A 1 83 ? -1.080 -2.576 5.746 1.00 97.94 83 GLY A C 1
ATOM 655 O O . GLY A 1 83 ? -0.228 -3.023 6.524 1.00 97.94 83 GLY A O 1
ATOM 656 N N . ARG A 1 84 ? -2.081 -3.329 5.270 1.00 97.62 84 ARG A N 1
ATOM 657 C CA . ARG A 1 84 ? -2.273 -4.760 5.570 1.00 97.62 84 ARG A CA 1
ATOM 658 C C . ARG A 1 84 ? -1.657 -5.701 4.539 1.00 97.62 84 ARG A C 1
ATOM 660 O O . ARG A 1 84 ? -1.521 -6.885 4.843 1.00 97.62 84 ARG A O 1
ATOM 667 N N . ALA A 1 85 ? -1.320 -5.208 3.350 1.00 98.25 85 ALA A N 1
ATOM 668 C CA . ALA A 1 85 ? -0.832 -6.051 2.273 1.00 98.25 85 ALA A CA 1
ATOM 669 C C . ALA A 1 85 ? 0.568 -6.621 2.565 1.00 98.25 85 ALA A C 1
ATOM 671 O O . ALA A 1 85 ? 1.430 -5.952 3.138 1.00 98.25 85 ALA A O 1
ATOM 672 N N . ALA A 1 86 ? 0.814 -7.857 2.130 1.00 98.00 86 ALA A N 1
ATOM 673 C CA . ALA A 1 86 ? 2.160 -8.414 2.045 1.00 98.00 86 ALA A CA 1
ATOM 674 C C . ALA A 1 86 ? 2.875 -7.858 0.805 1.00 98.00 86 ALA A C 1
ATOM 676 O O . ALA A 1 86 ? 2.269 -7.727 -0.256 1.00 98.00 86 ALA A O 1
ATOM 677 N N . PHE A 1 87 ? 4.164 -7.541 0.912 1.00 98.19 87 PHE A N 1
ATOM 678 C CA . PHE A 1 87 ? 4.929 -6.978 -0.204 1.00 98.19 87 PHE A CA 1
ATOM 679 C C . PHE A 1 87 ? 5.603 -8.087 -1.020 1.00 98.19 87 PHE A C 1
ATOM 681 O O . PHE A 1 87 ? 6.383 -8.866 -0.474 1.00 98.19 87 PHE A O 1
ATOM 688 N N . CYS A 1 88 ? 5.341 -8.133 -2.327 1.00 97.19 88 CYS A N 1
ATOM 689 C CA . CYS A 1 88 ? 5.978 -9.060 -3.265 1.00 97.19 88 CYS A CA 1
ATOM 690 C C . CYS A 1 88 ? 6.930 -8.297 -4.200 1.00 97.19 88 CYS A C 1
ATOM 692 O O . CYS A 1 88 ? 6.513 -7.368 -4.894 1.00 97.19 88 CYS A O 1
ATOM 694 N N . PHE A 1 89 ? 8.204 -8.699 -4.227 1.00 96.94 89 PHE A N 1
ATOM 695 C CA . PHE A 1 89 ? 9.276 -8.071 -5.017 1.00 96.94 89 PHE A CA 1
ATOM 696 C C . PHE A 1 89 ? 9.679 -8.896 -6.251 1.00 96.94 89 PHE A C 1
ATOM 698 O O . PHE A 1 89 ? 10.762 -8.706 -6.809 1.00 96.94 89 PHE A O 1
ATOM 705 N N . ASP A 1 90 ? 8.821 -9.811 -6.696 1.00 94.88 90 ASP A N 1
ATOM 706 C CA . ASP A 1 90 ? 9.137 -10.702 -7.810 1.00 94.88 90 ASP A CA 1
ATOM 707 C C . ASP A 1 90 ? 9.465 -9.909 -9.085 1.00 94.88 90 ASP A C 1
ATOM 709 O O . ASP A 1 90 ? 8.754 -8.988 -9.500 1.00 94.88 90 ASP A O 1
ATOM 713 N N . GLY A 1 91 ? 10.597 -10.254 -9.704 1.00 92.19 91 GLY A N 1
ATOM 714 C CA . GLY A 1 91 ? 11.121 -9.556 -10.880 1.00 92.19 91 GLY A CA 1
ATOM 715 C C . GLY A 1 91 ? 11.839 -8.229 -10.592 1.00 92.19 91 GLY A C 1
ATOM 716 O O . GLY A 1 91 ? 12.120 -7.498 -11.541 1.00 92.19 91 GLY A O 1
ATOM 717 N N . LEU A 1 92 ? 12.149 -7.908 -9.328 1.00 95.38 92 LEU A N 1
ATOM 718 C CA . LEU A 1 92 ? 12.966 -6.744 -8.931 1.00 95.38 92 LEU A CA 1
ATOM 719 C C . LEU A 1 92 ? 14.385 -7.102 -8.444 1.00 95.38 92 LEU A C 1
ATOM 721 O O . LEU A 1 92 ? 15.044 -6.252 -7.847 1.00 95.38 92 LEU A O 1
ATOM 725 N N . ASN A 1 93 ? 14.848 -8.332 -8.703 1.00 94.12 93 ASN A N 1
ATOM 726 C CA . ASN A 1 93 ? 16.135 -8.868 -8.222 1.00 94.12 93 ASN A CA 1
ATOM 727 C C . ASN A 1 93 ? 17.289 -8.767 -9.240 1.00 94.12 93 ASN A C 1
ATOM 729 O O . ASN A 1 93 ? 18.401 -9.195 -8.950 1.00 94.12 93 ASN A O 1
ATOM 733 N N . ASP A 1 94 ? 17.033 -8.242 -10.438 1.00 94.31 94 ASP A N 1
ATOM 734 C CA . ASP A 1 94 ? 18.055 -8.034 -11.469 1.00 94.31 94 ASP A CA 1
ATOM 735 C C . ASP A 1 94 ? 18.738 -6.674 -11.248 1.00 94.31 94 ASP A C 1
ATOM 737 O O . ASP A 1 94 ? 18.217 -5.629 -11.641 1.00 94.31 94 ASP A O 1
ATOM 741 N N . PHE A 1 95 ? 19.874 -6.689 -10.549 1.00 93.88 95 PHE A N 1
ATOM 742 C CA . PHE A 1 95 ? 20.633 -5.482 -10.206 1.00 93.88 95 PHE A CA 1
ATOM 743 C C . PHE A 1 95 ? 21.551 -4.994 -11.333 1.00 93.88 95 PHE A C 1
ATOM 745 O O . PHE A 1 95 ? 21.972 -3.838 -11.304 1.00 93.88 95 PHE A O 1
ATOM 752 N N . ASP A 1 96 ? 21.822 -5.832 -12.335 1.00 96.56 96 ASP A N 1
ATOM 753 C CA . ASP A 1 96 ? 22.636 -5.456 -13.494 1.00 96.56 96 ASP A CA 1
ATOM 754 C C . ASP A 1 96 ? 21.829 -4.601 -14.483 1.00 96.56 96 ASP A C 1
ATOM 756 O O . ASP A 1 96 ? 22.378 -3.793 -15.237 1.00 96.56 96 ASP A O 1
ATOM 760 N N . ASN A 1 97 ? 20.499 -4.722 -14.455 1.00 96.19 97 ASN A N 1
ATOM 761 C CA . ASN A 1 97 ? 19.606 -3.926 -15.280 1.00 96.19 97 ASN A CA 1
ATOM 762 C C . ASN A 1 97 ? 19.237 -2.580 -14.619 1.00 96.19 97 ASN A C 1
ATOM 764 O O . ASN A 1 97 ? 18.453 -2.545 -13.661 1.00 96.19 97 ASN A O 1
ATOM 768 N N . PRO A 1 98 ? 19.664 -1.430 -15.182 1.00 97.00 98 PRO A N 1
ATOM 769 C CA . PRO A 1 98 ? 19.397 -0.116 -14.593 1.00 97.00 98 PRO A CA 1
ATOM 770 C C . PRO A 1 98 ? 17.899 0.220 -14.513 1.00 97.00 98 PRO A C 1
ATOM 772 O O . PRO A 1 98 ? 17.468 0.965 -13.627 1.00 97.00 98 PRO A O 1
ATOM 775 N N . ALA A 1 99 ? 17.073 -0.333 -15.408 1.00 95.81 99 ALA A N 1
ATOM 776 C CA . ALA A 1 99 ? 15.627 -0.141 -15.351 1.00 95.81 99 ALA A CA 1
ATOM 777 C C . ALA A 1 99 ? 15.006 -0.887 -14.160 1.00 95.81 99 ALA A C 1
ATOM 779 O O . ALA A 1 99 ? 14.090 -0.369 -13.520 1.00 95.81 99 ALA A O 1
ATOM 780 N N . THR A 1 100 ? 15.504 -2.083 -13.845 1.00 95.75 100 THR A N 1
ATOM 781 C CA . THR A 1 100 ? 15.062 -2.862 -12.682 1.00 95.75 100 THR A CA 1
ATOM 782 C C . THR A 1 100 ? 15.517 -2.210 -11.382 1.00 95.75 100 THR A C 1
ATOM 784 O O . THR A 1 100 ? 14.689 -2.029 -10.490 1.00 95.75 100 THR A O 1
ATOM 787 N N . VAL A 1 101 ? 16.762 -1.728 -11.308 1.00 97.19 101 VAL A N 1
ATOM 788 C CA . VAL A 1 101 ? 17.268 -0.953 -10.158 1.00 97.19 101 VAL A CA 1
ATOM 789 C C . VAL A 1 101 ? 16.383 0.265 -9.881 1.00 97.19 101 VAL A C 1
ATOM 791 O O . VAL A 1 101 ? 15.974 0.499 -8.744 1.00 97.19 101 VAL A O 1
ATOM 794 N N . ARG A 1 102 ? 15.997 1.014 -10.921 1.00 97.31 102 ARG A N 1
ATOM 795 C CA . ARG A 1 102 ? 15.102 2.171 -10.762 1.00 97.31 102 ARG A CA 1
ATOM 796 C C . ARG A 1 102 ? 13.734 1.785 -10.192 1.00 97.31 102 ARG A C 1
ATOM 798 O O . ARG A 1 102 ? 13.220 2.491 -9.326 1.00 97.31 102 ARG A O 1
ATOM 805 N N . ARG A 1 103 ? 13.145 0.678 -10.653 1.00 97.56 103 ARG A N 1
ATOM 806 C CA . ARG A 1 103 ? 11.879 0.159 -10.102 1.00 97.56 103 ARG A CA 1
ATOM 807 C C . ARG A 1 103 ? 12.040 -0.295 -8.658 1.00 97.56 103 ARG A C 1
ATOM 809 O O . ARG A 1 103 ? 11.171 -0.010 -7.846 1.00 97.56 103 ARG A O 1
ATOM 816 N N . ASN A 1 104 ? 13.155 -0.946 -8.333 1.00 97.50 104 ASN A N 1
ATOM 817 C CA . ASN A 1 104 ? 13.474 -1.393 -6.982 1.00 97.50 104 ASN A CA 1
ATOM 818 C C . ASN A 1 104 ? 13.565 -0.205 -6.002 1.00 97.50 104 ASN A C 1
ATOM 820 O O . ASN A 1 104 ? 12.987 -0.260 -4.918 1.00 97.50 104 ASN A O 1
ATOM 824 N N . ILE A 1 105 ? 14.180 0.911 -6.412 1.00 98.06 105 ILE A N 1
ATOM 825 C CA . ILE A 1 105 ? 14.218 2.154 -5.619 1.00 98.06 105 ILE A CA 1
ATOM 826 C C . ILE A 1 105 ? 12.803 2.690 -5.356 1.00 98.06 105 ILE A C 1
ATOM 828 O O . ILE A 1 105 ? 12.465 3.001 -4.214 1.00 98.06 105 ILE A O 1
ATOM 832 N N . ILE A 1 106 ? 11.961 2.777 -6.393 1.00 98.38 106 ILE A N 1
ATOM 833 C CA . ILE A 1 106 ? 10.571 3.253 -6.260 1.00 98.38 106 ILE A CA 1
ATOM 834 C C . ILE A 1 106 ? 9.765 2.322 -5.346 1.00 98.38 106 ILE A C 1
ATOM 836 O O . ILE A 1 106 ? 9.054 2.795 -4.463 1.00 98.38 106 ILE A O 1
ATOM 840 N N . ALA A 1 107 ? 9.908 1.009 -5.523 1.00 98.38 107 ALA A N 1
ATOM 841 C CA . ALA A 1 107 ? 9.256 0.004 -4.696 1.00 98.38 107 ALA A CA 1
ATOM 842 C C . ALA A 1 107 ? 9.652 0.136 -3.217 1.00 98.38 107 ALA A C 1
ATOM 844 O O . ALA A 1 107 ? 8.786 0.208 -2.348 1.00 98.38 107 ALA A O 1
ATOM 845 N N . ASN A 1 108 ? 10.950 0.222 -2.917 1.00 98.31 108 ASN A N 1
ATOM 846 C CA . ASN A 1 108 ? 11.425 0.377 -1.543 1.00 98.31 108 ASN A CA 1
ATOM 847 C C . ASN A 1 108 ? 10.943 1.682 -0.904 1.00 98.31 108 ASN A C 1
ATOM 849 O O . ASN A 1 108 ? 10.556 1.676 0.265 1.00 98.31 108 ASN A O 1
ATOM 853 N N . ARG A 1 109 ? 10.902 2.777 -1.673 1.00 98.44 109 ARG A N 1
ATOM 854 C CA . ARG A 1 109 ? 10.331 4.046 -1.212 1.00 98.44 109 ARG A CA 1
ATOM 855 C C . ARG A 1 109 ? 8.850 3.899 -0.852 1.00 98.44 109 ARG A C 1
ATOM 857 O O . ARG A 1 109 ? 8.477 4.244 0.263 1.00 98.44 109 ARG A O 1
ATOM 864 N N . LEU A 1 110 ? 8.040 3.336 -1.751 1.00 98.62 110 LEU A N 1
ATOM 865 C CA . LEU A 1 110 ? 6.608 3.115 -1.519 1.00 98.62 110 LEU A CA 1
ATOM 866 C C . LEU A 1 110 ? 6.363 2.237 -0.281 1.00 98.62 110 LEU A C 1
ATOM 868 O O . LEU A 1 110 ? 5.525 2.561 0.556 1.00 98.62 110 LEU A O 1
ATOM 872 N N . MET A 1 111 ? 7.123 1.148 -0.127 1.00 98.62 111 MET A N 1
ATOM 873 C CA . MET A 1 111 ? 7.047 0.288 1.059 1.00 98.62 111 MET A CA 1
ATOM 874 C C . MET A 1 111 ? 7.379 1.061 2.344 1.00 98.62 111 MET A C 1
ATOM 876 O O . MET A 1 111 ? 6.700 0.883 3.357 1.00 98.62 111 MET A O 1
ATOM 880 N N . GLY A 1 112 ? 8.422 1.896 2.316 1.00 98.50 112 GLY A N 1
ATOM 881 C CA . GLY A 1 112 ? 8.814 2.737 3.446 1.00 98.50 112 GLY A CA 1
ATOM 882 C C . GLY A 1 112 ? 7.713 3.718 3.850 1.00 98.50 112 GLY A C 1
ATOM 883 O O . GLY A 1 112 ? 7.363 3.783 5.026 1.00 98.50 112 GLY A O 1
ATOM 884 N N . GLU A 1 113 ? 7.118 4.410 2.877 1.00 98.62 113 GLU A N 1
ATOM 885 C CA . GLU A 1 113 ? 6.033 5.375 3.103 1.00 98.62 113 GLU A CA 1
ATOM 886 C C . GLU A 1 113 ? 4.763 4.695 3.657 1.00 98.62 113 GLU A C 1
ATOM 888 O O . GLU A 1 113 ? 4.195 5.181 4.635 1.00 98.62 113 GLU A O 1
ATOM 893 N N . ILE A 1 114 ? 4.368 3.522 3.135 1.00 98.62 114 ILE A N 1
ATOM 894 C CA . ILE A 1 114 ? 3.232 2.736 3.669 1.00 98.62 114 ILE A CA 1
ATOM 895 C C . ILE A 1 114 ? 3.479 2.321 5.127 1.00 98.62 114 ILE A C 1
ATOM 897 O O . ILE A 1 114 ? 2.590 2.434 5.974 1.00 98.62 114 ILE A O 1
ATOM 901 N N . ARG A 1 115 ? 4.685 1.830 5.445 1.00 98.25 115 ARG A N 1
ATOM 902 C CA . ARG A 1 115 ? 5.038 1.431 6.819 1.00 98.25 115 ARG A CA 1
ATOM 903 C C . ARG A 1 115 ? 5.009 2.624 7.766 1.00 98.25 115 ARG A C 1
ATOM 905 O O . ARG A 1 115 ? 4.398 2.534 8.824 1.00 98.25 115 ARG A O 1
ATOM 912 N N . GLN A 1 116 ? 5.594 3.746 7.354 1.00 98.31 116 GLN A N 1
ATOM 913 C CA . GLN A 1 116 ? 5.591 4.976 8.138 1.00 98.31 116 GLN A CA 1
ATOM 914 C C . GLN A 1 116 ? 4.165 5.471 8.418 1.00 98.31 116 GLN A C 1
ATOM 916 O O . GLN A 1 116 ? 3.850 5.793 9.564 1.00 98.31 116 GLN A O 1
ATOM 921 N N . ALA A 1 117 ? 3.293 5.498 7.406 1.00 98.19 117 ALA A N 1
ATOM 922 C CA . ALA A 1 117 ? 1.895 5.903 7.566 1.00 98.19 117 ALA A CA 1
ATOM 923 C C . ALA A 1 117 ? 1.145 4.988 8.550 1.00 98.19 117 ALA A C 1
ATOM 925 O O . ALA A 1 117 ? 0.424 5.465 9.434 1.00 98.19 117 ALA A O 1
ATOM 926 N N . ARG A 1 118 ? 1.370 3.672 8.454 1.00 97.44 118 ARG A N 1
ATOM 927 C CA . ARG A 1 118 ? 0.809 2.685 9.386 1.00 97.44 118 ARG A CA 1
ATOM 928 C C . ARG A 1 118 ? 1.321 2.885 10.812 1.00 97.44 118 ARG A C 1
ATOM 930 O O . ARG A 1 118 ? 0.528 2.843 11.750 1.00 97.44 118 ARG A O 1
ATOM 937 N N . ASP A 1 119 ? 2.615 3.118 10.993 1.00 97.44 119 ASP A N 1
ATOM 938 C CA . ASP A 1 119 ? 3.201 3.340 12.317 1.00 97.44 119 ASP A CA 1
ATOM 939 C C . ASP A 1 119 ? 2.659 4.624 12.955 1.00 97.44 119 ASP A C 1
ATOM 941 O O . ASP A 1 119 ? 2.264 4.612 14.119 1.00 97.44 119 ASP A O 1
ATOM 945 N N . GLN A 1 120 ? 2.510 5.703 12.182 1.00 97.06 120 GLN A N 1
ATOM 946 C CA . GLN A 1 120 ? 1.853 6.932 12.643 1.00 97.06 120 GLN A CA 1
ATOM 947 C C . GLN A 1 120 ? 0.390 6.703 13.043 1.00 97.06 120 GLN A C 1
ATOM 949 O O . GLN A 1 120 ? -0.099 7.303 14.002 1.00 97.06 120 GLN A O 1
ATOM 954 N N . GLN A 1 121 ? -0.341 5.853 12.320 1.00 95.62 121 GLN A N 1
ATOM 955 C CA . GLN A 1 121 ? -1.699 5.469 12.707 1.00 95.62 121 GLN A CA 1
ATOM 956 C C . GLN A 1 121 ? -1.704 4.666 14.015 1.00 95.62 121 GLN A C 1
ATOM 958 O O . GLN A 1 121 ? -2.523 4.942 14.889 1.00 95.62 121 GLN A O 1
ATOM 963 N N . ASN A 1 122 ? -0.774 3.724 14.182 1.00 94.38 122 ASN A N 1
ATOM 964 C CA . ASN A 1 122 ? -0.651 2.931 15.406 1.00 94.38 122 ASN A CA 1
ATOM 965 C C . ASN A 1 122 ? -0.309 3.800 16.622 1.00 94.38 122 ASN A C 1
ATOM 967 O O . ASN A 1 122 ? -0.917 3.612 17.671 1.00 94.38 122 ASN A O 1
ATOM 971 N N . ILE A 1 123 ? 0.608 4.762 16.473 1.00 94.25 123 ILE A N 1
ATOM 972 C CA . ILE A 1 123 ? 0.967 5.720 17.531 1.00 94.25 123 ILE A CA 1
ATOM 973 C C . ILE A 1 123 ? -0.260 6.534 17.939 1.00 94.25 123 ILE A C 1
ATOM 975 O O . ILE A 1 123 ? -0.614 6.552 19.113 1.00 94.25 123 ILE A O 1
ATOM 979 N N . ARG A 1 124 ? -0.982 7.115 16.968 1.00 92.69 124 ARG A N 1
ATOM 980 C CA . ARG A 1 124 ? -2.222 7.855 17.253 1.00 92.69 124 ARG A CA 1
ATOM 981 C C . ARG A 1 124 ? -3.227 6.992 18.015 1.00 92.69 124 ARG A C 1
ATOM 983 O O . ARG A 1 124 ? -3.804 7.449 18.993 1.00 92.69 124 ARG A O 1
ATOM 990 N N . ASN A 1 125 ? -3.413 5.741 17.600 1.00 90.25 125 ASN A N 1
ATOM 991 C CA . ASN A 1 125 ? -4.332 4.818 18.264 1.00 90.25 125 ASN A CA 1
ATOM 992 C C . ASN A 1 125 ? -3.875 4.439 19.685 1.00 90.25 125 ASN A C 1
ATOM 994 O O . ASN A 1 125 ? -4.720 4.250 20.560 1.00 90.25 125 ASN A O 1
ATOM 998 N N . ALA A 1 126 ? -2.566 4.335 19.925 1.00 90.62 126 ALA A N 1
ATOM 999 C CA . ALA A 1 126 ? -2.009 4.093 21.253 1.00 90.62 126 ALA A CA 1
ATOM 1000 C C . ALA A 1 126 ? -2.238 5.296 22.181 1.00 90.62 126 ALA A C 1
ATOM 1002 O O . ALA A 1 126 ? -2.729 5.106 23.291 1.00 90.62 126 ALA A O 1
ATOM 1003 N N . ASP A 1 127 ? -2.023 6.523 21.694 1.00 88.81 127 ASP A N 1
ATOM 1004 C CA . ASP A 1 127 ? -2.277 7.756 22.457 1.00 88.81 127 ASP A CA 1
ATOM 1005 C C . ASP A 1 127 ? -3.746 7.875 22.895 1.00 88.81 127 ASP A C 1
ATOM 1007 O O . ASP A 1 127 ? -4.046 8.367 23.986 1.00 88.81 127 ASP A O 1
ATOM 1011 N N . PHE A 1 128 ? -4.679 7.411 22.056 1.00 83.31 128 PHE A N 1
ATOM 1012 C CA . PHE A 1 128 ? -6.098 7.333 22.411 1.00 83.31 128 PHE A CA 1
ATOM 1013 C C . PHE A 1 128 ? -6.395 6.257 23.459 1.00 83.31 128 PHE A C 1
ATOM 1015 O O . PHE A 1 128 ? -7.328 6.424 24.239 1.00 83.31 128 PHE A O 1
ATOM 1022 N N . SER A 1 129 ? -5.629 5.164 23.486 1.00 79.69 129 SER A N 1
ATOM 1023 C CA . SER A 1 129 ? -5.815 4.085 24.460 1.00 79.69 129 SER A CA 1
ATOM 1024 C C . SER A 1 129 ? -5.156 4.374 25.813 1.00 79.69 129 SER A C 1
ATOM 1026 O O . SER A 1 129 ? -5.616 3.835 26.818 1.00 79.69 129 SER A O 1
ATOM 1028 N N . GLU A 1 130 ? -4.077 5.161 25.849 1.00 76.75 130 GLU A N 1
ATOM 1029 C CA . GLU A 1 130 ? -3.331 5.483 27.077 1.00 76.75 130 GLU A CA 1
ATOM 1030 C C . GLU A 1 130 ? -3.935 6.640 27.869 1.00 76.75 130 GLU A C 1
ATOM 1032 O O . GLU A 1 130 ? -3.800 6.685 29.095 1.00 76.75 130 GLU A O 1
ATOM 1037 N N . ARG A 1 131 ? -4.663 7.547 27.208 1.00 76.44 131 ARG A N 1
ATOM 1038 C CA . ARG A 1 131 ? -5.583 8.441 27.914 1.00 76.44 131 ARG A CA 1
ATOM 1039 C C . ARG A 1 131 ? -6.711 7.575 28.453 1.00 76.44 131 ARG A C 1
ATOM 1041 O O . ARG A 1 131 ? -7.702 7.352 27.763 1.00 76.44 131 ARG A O 1
ATOM 1048 N N . GLY A 1 132 ? -6.518 7.044 29.661 1.00 62.28 132 GLY A N 1
ATOM 1049 C CA . GLY A 1 132 ? -7.551 6.319 30.386 1.00 62.28 132 GLY A CA 1
ATOM 1050 C C . GLY A 1 132 ? -8.876 7.058 30.246 1.00 62.28 132 GLY A C 1
ATOM 1051 O O . GLY A 1 132 ? -8.895 8.294 30.242 1.00 62.28 132 GLY A O 1
ATOM 1052 N N . LEU A 1 133 ? -9.964 6.299 30.064 1.00 64.94 133 LEU A N 1
ATOM 1053 C CA . LEU A 1 133 ? -11.311 6.860 30.118 1.00 64.94 133 LEU A CA 1
ATOM 1054 C C . LEU A 1 133 ? -11.346 7.840 31.294 1.00 64.94 133 LEU A C 1
ATOM 1056 O O . LEU A 1 133 ? -10.886 7.450 32.372 1.00 64.94 133 LEU A O 1
ATOM 1060 N N . PRO A 1 134 ? -11.801 9.094 31.096 1.00 66.12 134 PRO A N 1
ATOM 1061 C CA . PRO A 1 134 ? -11.926 10.019 32.210 1.00 66.12 134 PRO A CA 1
ATOM 1062 C C . PRO A 1 134 ? -12.639 9.268 33.330 1.00 66.12 134 PRO A C 1
ATOM 1064 O O . PRO A 1 134 ? -13.664 8.638 33.084 1.00 66.12 134 PRO A O 1
ATOM 1067 N N . GLU A 1 135 ? -12.051 9.258 34.524 1.00 68.62 135 GLU A N 1
ATOM 1068 C CA . GLU A 1 135 ? -12.455 8.398 35.647 1.00 68.62 135 GLU A CA 1
ATOM 1069 C C . GLU A 1 135 ? -13.847 8.749 36.225 1.00 68.62 135 GLU A C 1
ATOM 1071 O O . GLU A 1 135 ? -14.206 8.334 37.321 1.00 68.62 135 GLU A O 1
ATOM 1076 N N . GLY A 1 136 ? -14.654 9.514 35.488 1.00 73.19 136 GLY A N 1
ATOM 1077 C CA . GLY A 1 136 ? -16.038 9.832 35.793 1.00 73.19 136 GLY A CA 1
ATOM 1078 C C . GLY A 1 136 ? -16.979 9.256 34.742 1.00 73.19 136 GLY A C 1
ATOM 1079 O O . GLY A 1 136 ? -16.638 9.162 33.561 1.00 73.19 136 GLY A O 1
ATOM 1080 N N . GLU A 1 137 ? -18.195 8.908 35.168 1.00 69.06 137 GLU A N 1
ATOM 1081 C CA . GLU A 1 137 ? -19.299 8.689 34.236 1.00 69.06 137 GLU A CA 1
ATOM 1082 C C . GLU A 1 137 ? -19.344 9.862 33.247 1.00 69.06 137 GLU A C 1
ATOM 1084 O O . GLU A 1 137 ? -19.231 11.017 33.675 1.00 69.06 137 GLU A O 1
ATOM 1089 N N . PRO A 1 138 ? -19.460 9.608 31.932 1.00 64.38 138 PRO A N 1
ATOM 1090 C CA . PRO A 1 138 ? -19.583 10.678 30.962 1.00 64.38 138 PRO A CA 1
ATOM 1091 C C . PRO A 1 138 ? -20.815 11.505 31.328 1.00 64.38 138 PRO A C 1
ATOM 1093 O O . PRO A 1 138 ? -21.950 11.097 31.086 1.00 64.38 138 PRO A O 1
ATOM 1096 N N . VAL A 1 139 ? -20.594 12.675 31.931 1.00 69.75 139 VAL A N 1
ATOM 1097 C CA . VAL A 1 139 ? -21.649 13.653 32.177 1.00 69.75 139 VAL A CA 1
ATOM 1098 C C . VAL A 1 139 ? -21.974 14.257 30.821 1.00 69.75 139 VAL A C 1
ATOM 1100 O O . VAL A 1 139 ? -21.418 15.276 30.408 1.00 69.75 139 VAL A O 1
ATOM 1103 N N . VAL A 1 140 ? -22.841 13.572 30.079 1.00 68.75 140 VAL A N 1
ATOM 1104 C CA . VAL A 1 140 ? -23.424 14.100 28.853 1.00 68.75 140 VAL A CA 1
ATOM 1105 C C . VAL A 1 140 ? -24.337 15.240 29.281 1.00 68.75 140 VAL A C 1
ATOM 1107 O O . VAL A 1 140 ? -25.492 15.041 29.651 1.00 68.75 140 VAL A O 1
ATOM 1110 N N . SER A 1 141 ? -23.791 16.453 29.305 1.00 72.12 141 SER A N 1
ATOM 1111 C CA . SER A 1 141 ? -24.586 17.644 29.562 1.00 72.12 141 SER A CA 1
ATOM 1112 C C . SER A 1 141 ? -25.533 17.858 28.382 1.00 72.12 141 SER A C 1
ATOM 1114 O O . SER A 1 141 ? -25.127 18.325 27.314 1.00 72.12 141 SER A O 1
ATOM 1116 N N . LEU A 1 142 ? -26.812 17.530 28.585 1.00 77.25 142 LEU A N 1
ATOM 1117 C CA . LEU A 1 142 ? -27.897 17.805 27.633 1.00 77.25 142 LEU A CA 1
ATOM 1118 C C . LEU A 1 142 ? -28.054 19.307 27.343 1.00 77.25 142 LEU A C 1
ATOM 1120 O O . LEU A 1 142 ? -28.649 19.688 26.341 1.00 77.25 142 LEU A O 1
ATOM 1124 N N . GLN A 1 143 ? -27.432 20.163 28.153 1.00 73.44 143 GLN A N 1
ATOM 1125 C CA . GLN A 1 143 ? -27.427 21.616 28.008 1.00 73.44 143 GLN A CA 1
ATOM 1126 C C . GLN A 1 143 ? -26.821 22.091 26.670 1.00 73.44 143 GLN A C 1
ATOM 1128 O O . GLN A 1 143 ? -27.150 23.172 26.185 1.00 73.44 143 GLN A O 1
ATOM 1133 N N . ASN A 1 144 ? -25.955 21.288 26.036 1.00 64.94 144 ASN A N 1
ATOM 1134 C CA . ASN A 1 144 ? -25.459 21.564 24.679 1.00 64.94 144 ASN A CA 1
ATOM 1135 C C . ASN A 1 144 ? -26.367 21.011 23.564 1.00 64.94 144 ASN A C 1
ATOM 1137 O O . ASN A 1 144 ? -26.238 21.444 22.420 1.00 64.94 144 ASN A O 1
ATOM 1141 N N . CYS A 1 145 ? -27.292 20.102 23.880 1.00 65.25 145 CYS A N 1
ATOM 1142 C CA . CYS A 1 145 ? -28.311 19.593 22.957 1.00 65.25 145 CYS A CA 1
ATOM 1143 C C . CYS A 1 145 ? -29.565 20.484 22.913 1.00 65.25 145 CYS A C 1
ATOM 1145 O O . CYS A 1 145 ? -30.319 20.408 21.951 1.00 65.25 145 CYS A O 1
ATOM 1147 N N . GLU A 1 146 ? -29.765 21.353 23.908 1.00 70.75 146 GLU A N 1
ATOM 1148 C CA . GLU A 1 146 ? -30.860 22.341 23.949 1.00 70.75 146 GLU A CA 1
ATOM 1149 C C . GLU A 1 146 ? -30.578 23.610 23.130 1.00 70.75 146 GLU A C 1
ATOM 1151 O O . GLU A 1 146 ? -31.459 24.451 22.941 1.00 70.75 146 GLU A O 1
ATOM 1156 N N . LYS A 1 147 ? -29.350 23.784 22.628 1.00 73.50 147 LYS A N 1
ATOM 1157 C CA . LYS A 1 147 ? -29.049 24.900 21.731 1.00 73.50 147 LYS A CA 1
ATOM 1158 C C . LYS A 1 147 ? -29.756 24.661 20.403 1.00 73.50 147 LYS A C 1
ATOM 1160 O O . LYS A 1 147 ? -29.567 23.626 19.774 1.00 73.50 147 LYS A O 1
ATOM 1165 N N . ASN A 1 148 ? -30.540 25.641 19.961 1.00 71.06 148 ASN A N 1
ATOM 1166 C CA . ASN A 1 148 ? -31.131 25.637 18.629 1.00 71.06 148 ASN A CA 1
ATOM 1167 C C . ASN A 1 148 ? -30.008 25.619 17.586 1.00 71.06 148 ASN A C 1
ATOM 1169 O O . ASN A 1 148 ? -29.371 26.641 17.327 1.00 71.06 148 ASN A O 1
ATOM 1173 N N . TRP A 1 149 ? -29.759 24.453 16.997 1.00 67.31 149 TRP A N 1
ATOM 1174 C CA . TRP A 1 149 ? -28.844 24.307 15.876 1.00 67.31 149 TRP A CA 1
ATOM 1175 C C . TRP A 1 149 ? -29.502 24.939 14.648 1.00 67.31 149 TRP A C 1
ATOM 1177 O O . TRP A 1 149 ? -30.408 24.367 14.048 1.00 67.31 149 TRP A O 1
ATOM 1187 N N . CYS A 1 150 ? -29.088 26.159 14.309 1.00 69.81 150 CYS A N 1
ATOM 1188 C CA . CYS A 1 150 ? -29.507 26.832 13.088 1.00 69.81 150 CYS A CA 1
ATOM 1189 C C . CYS A 1 150 ? -28.363 26.767 12.078 1.00 69.81 150 CYS A C 1
ATOM 1191 O O . CYS A 1 150 ? -27.276 27.275 12.339 1.00 69.81 150 CYS A O 1
ATOM 1193 N N . ILE A 1 151 ? -28.617 26.157 10.923 1.00 68.00 151 ILE A N 1
ATOM 1194 C CA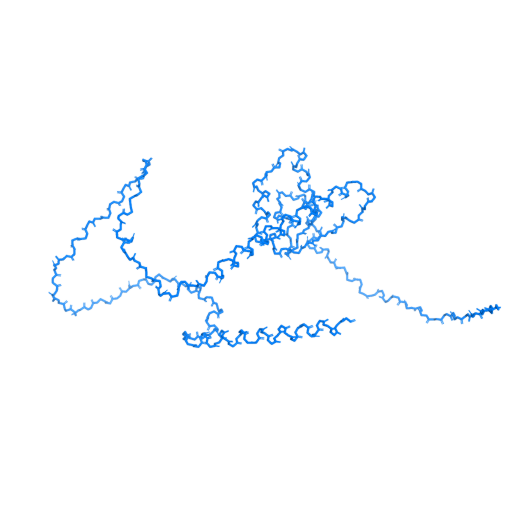 . ILE A 1 151 ? -27.715 26.226 9.775 1.00 68.00 151 ILE A CA 1
ATOM 1195 C C . ILE A 1 151 ? -28.020 27.547 9.061 1.00 68.00 151 ILE A C 1
ATOM 1197 O O . ILE A 1 151 ? -29.093 27.715 8.480 1.00 68.00 151 ILE A O 1
ATOM 1201 N N . GLU A 1 152 ? -27.115 28.518 9.170 1.00 67.81 152 GLU A N 1
ATOM 1202 C CA . GLU A 1 152 ? -27.158 29.751 8.379 1.00 67.81 152 GLU A CA 1
ATOM 1203 C C . GLU A 1 152 ? -26.481 29.507 7.027 1.00 67.81 152 GLU A C 1
ATOM 1205 O O . GLU A 1 152 ? -25.332 29.880 6.814 1.00 67.81 152 GLU A O 1
ATOM 1210 N N . GLU A 1 153 ? -27.185 28.846 6.110 1.00 71.25 153 GLU A N 1
ATOM 1211 C CA . GLU A 1 153 ? -26.748 28.728 4.716 1.00 71.25 153 GLU A CA 1
ATOM 1212 C C . GLU A 1 153 ? -27.574 29.641 3.805 1.00 71.25 153 GLU A C 1
ATOM 1214 O O . GLU A 1 153 ? -28.775 29.851 4.003 1.00 71.25 153 GLU A O 1
ATOM 1219 N N . SER A 1 154 ? -26.913 30.212 2.799 1.00 67.38 154 SER A N 1
ATOM 1220 C CA . SER A 1 154 ? -27.556 30.962 1.723 1.00 67.38 154 SER A CA 1
ATOM 1221 C C . SER A 1 154 ? -28.413 30.029 0.845 1.00 67.38 154 SER A C 1
ATOM 1223 O O . SER A 1 154 ? -28.125 28.835 0.758 1.00 67.38 154 SER A O 1
ATOM 1225 N N . PRO A 1 155 ? -29.476 30.547 0.192 1.00 70.50 155 PRO A N 1
ATOM 1226 C CA . PRO A 1 155 ? -30.413 29.747 -0.602 1.00 70.50 155 PRO A CA 1
ATOM 1227 C C . PRO A 1 155 ? -29.710 28.763 -1.554 1.00 70.50 155 PRO A C 1
ATOM 1229 O O . PRO A 1 155 ? -28.694 29.130 -2.150 1.00 70.50 155 PRO A O 1
ATOM 1232 N N . PRO A 1 156 ? -30.253 27.540 -1.733 1.00 66.44 156 PRO A N 1
ATOM 1233 C CA . PRO A 1 156 ? -31.691 27.230 -1.711 1.00 66.44 156 PRO A CA 1
ATOM 1234 C C . PRO A 1 156 ? -32.242 26.568 -0.431 1.00 66.44 156 PRO A C 1
ATOM 1236 O O . PRO A 1 156 ? -33.388 26.116 -0.439 1.00 66.44 156 PRO A O 1
ATOM 1239 N N . PHE A 1 157 ? -31.485 26.480 0.663 1.00 68.25 157 PHE A N 1
ATOM 1240 C CA . PHE A 1 157 ? -31.930 25.721 1.837 1.00 68.25 157 PHE A CA 1
ATOM 1241 C C . PHE A 1 157 ? -33.001 26.470 2.652 1.00 68.25 157 PHE A C 1
ATOM 1243 O O . PHE A 1 157 ? -32.779 27.557 3.183 1.00 68.25 157 PHE A O 1
ATOM 1250 N N . ILE A 1 158 ? -34.203 25.886 2.733 1.00 63.28 158 ILE A N 1
ATOM 1251 C CA . ILE A 1 158 ? -35.325 26.393 3.533 1.00 63.28 158 ILE A CA 1
ATOM 1252 C C . ILE A 1 158 ? -35.014 26.168 5.014 1.00 63.28 158 ILE A C 1
ATOM 1254 O O . ILE A 1 158 ? -34.785 25.042 5.452 1.00 63.28 158 ILE A O 1
ATOM 1258 N N . LYS A 1 159 ? -35.057 27.248 5.796 1.00 58.44 159 LYS A N 1
ATOM 1259 C CA . LYS A 1 159 ? -34.889 27.240 7.251 1.00 58.44 159 LYS A CA 1
ATOM 1260 C C . LYS A 1 159 ? -35.982 26.369 7.894 1.00 58.44 159 LYS A C 1
ATOM 1262 O O . LYS A 1 159 ? -37.122 26.812 8.026 1.00 58.44 159 LYS A O 1
ATOM 1267 N N . MET A 1 160 ? -35.662 25.130 8.278 1.00 53.03 160 MET A N 1
ATOM 1268 C CA . MET A 1 160 ? -36.583 24.275 9.038 1.00 53.03 160 MET A CA 1
ATOM 1269 C C . MET A 1 160 ? -36.660 24.782 10.480 1.00 53.03 160 MET A C 1
ATOM 1271 O O . MET A 1 160 ? -35.868 24.408 11.339 1.00 53.03 160 MET A O 1
ATOM 1275 N N . THR A 1 161 ? -37.611 25.667 10.760 1.00 58.53 161 THR A N 1
ATOM 1276 C CA . THR A 1 161 ? -37.980 25.999 12.137 1.00 58.53 161 THR A CA 1
ATOM 1277 C C . THR A 1 161 ? -38.846 24.874 12.688 1.00 58.53 161 THR A C 1
ATOM 1279 O O . THR A 1 161 ? -39.989 24.717 12.252 1.00 58.53 161 THR A O 1
ATOM 1282 N N . HIS A 1 162 ? -38.336 24.094 13.642 1.00 53.00 162 HIS A N 1
ATOM 1283 C CA . HIS A 1 162 ? -39.209 23.231 14.434 1.00 53.00 162 HIS A CA 1
ATOM 1284 C C . HIS A 1 162 ? -40.204 24.128 15.194 1.00 53.00 162 HIS A C 1
ATOM 1286 O O . HIS A 1 162 ? -39.777 25.094 15.834 1.00 53.00 162 HIS A O 1
ATOM 1292 N N . PRO A 1 163 ? -41.525 23.891 15.086 1.00 52.78 163 PRO A N 1
ATOM 1293 C CA . PRO A 1 163 ? -42.503 24.706 15.789 1.00 52.78 163 PRO A CA 1
ATOM 1294 C C . PRO A 1 163 ? -42.329 24.533 17.307 1.00 52.78 163 PRO A C 1
ATOM 1296 O O . PRO A 1 163 ? -42.070 23.417 17.759 1.00 52.78 163 PRO A O 1
ATOM 1299 N N . PRO A 1 164 ? -42.477 25.606 18.106 1.00 48.16 164 PRO A N 1
ATOM 1300 C CA . PRO A 1 164 ? -42.370 25.510 19.555 1.00 48.16 164 PRO A CA 1
ATOM 1301 C C . PRO A 1 164 ? -43.471 24.591 20.094 1.00 48.16 164 PRO A C 1
ATOM 1303 O O . PRO A 1 164 ? -44.660 24.823 19.857 1.00 48.16 164 PRO A O 1
ATOM 1306 N N . GLU A 1 165 ? -43.063 23.543 20.810 1.00 51.38 165 GLU A N 1
ATOM 1307 C CA . GLU A 1 165 ? -43.947 22.595 21.483 1.00 51.38 165 GLU A CA 1
ATOM 1308 C C . GLU A 1 165 ? -44.913 23.324 22.427 1.00 51.38 165 GLU A C 1
ATOM 1310 O O . GLU A 1 165 ? -44.568 23.734 23.534 1.00 51.38 165 GLU A O 1
ATOM 1315 N N . LYS A 1 166 ? -46.175 23.444 22.008 1.00 50.78 166 LYS A N 1
ATOM 1316 C CA . LYS A 1 166 ? -47.302 23.724 22.902 1.00 50.78 166 LYS A CA 1
ATOM 1317 C C . LYS A 1 166 ? -47.847 22.406 23.448 1.00 50.78 166 LYS A C 1
ATOM 1319 O O . LYS A 1 166 ? -48.961 22.023 23.115 1.00 50.78 166 LYS A O 1
ATOM 1324 N N . ASN A 1 167 ? -47.075 21.717 24.284 1.00 53.75 167 ASN A N 1
ATOM 1325 C CA . ASN A 1 167 ? -47.546 20.534 25.010 1.00 53.75 167 ASN A CA 1
ATOM 1326 C C . ASN A 1 167 ? -47.512 20.781 26.522 1.00 53.75 167 ASN A C 1
ATOM 1328 O O . ASN A 1 167 ? -46.794 20.127 27.271 1.00 53.75 167 ASN A O 1
ATOM 1332 N N . GLN A 1 168 ? -48.339 21.721 26.984 1.00 50.69 168 GLN A N 1
ATOM 1333 C CA . GLN A 1 168 ? -48.829 21.713 28.361 1.00 50.69 168 GLN A CA 1
ATOM 1334 C C . GLN A 1 168 ? -50.343 21.911 28.360 1.00 50.69 168 GLN A C 1
ATOM 1336 O O . GLN A 1 168 ? -50.849 22.994 28.082 1.00 50.69 168 GLN A O 1
ATOM 1341 N N . GLY A 1 169 ? -51.045 20.831 28.702 1.00 51.44 169 GLY A N 1
ATOM 1342 C CA . GLY A 1 169 ? -52.446 20.853 29.099 1.00 51.44 169 GLY A CA 1
ATOM 1343 C C . GLY A 1 169 ? -53.412 20.382 28.023 1.00 51.44 169 GLY A C 1
ATOM 1344 O O . GLY A 1 169 ? -53.917 21.201 27.274 1.00 51.44 169 GLY A O 1
ATOM 1345 N N . ILE A 1 170 ? -53.730 19.081 28.018 1.00 47.12 170 ILE A N 1
ATOM 1346 C CA . ILE A 1 170 ? -55.072 18.545 27.728 1.00 47.12 170 ILE A CA 1
ATOM 1347 C C . ILE A 1 170 ? -55.131 17.059 28.158 1.00 47.12 170 ILE A C 1
ATOM 1349 O O . ILE A 1 170 ? -54.436 16.211 27.616 1.00 47.12 170 ILE A O 1
ATOM 1353 N N . LEU A 1 171 ? -55.958 16.813 29.189 1.00 43.50 171 LEU A N 1
ATOM 1354 C CA . LEU A 1 171 ? -56.751 15.605 29.508 1.00 43.50 171 LEU A CA 1
ATOM 1355 C C . LEU A 1 171 ? -56.035 14.235 29.553 1.00 43.50 171 LEU A C 1
ATOM 1357 O O . LEU A 1 171 ? -55.689 13.659 28.536 1.00 43.50 171 LEU A O 1
ATOM 1361 N N . ARG A 1 172 ? -55.803 13.589 30.710 1.00 51.38 172 ARG A N 1
ATOM 1362 C CA . ARG A 1 172 ? -56.773 12.987 31.665 1.00 51.38 172 ARG A CA 1
ATOM 1363 C C . ARG A 1 172 ? -58.130 12.561 31.066 1.00 51.38 172 ARG A C 1
ATOM 1365 O O . ARG A 1 172 ? -58.983 13.403 30.820 1.00 51.38 172 ARG A O 1
ATOM 1372 N N . LYS A 1 173 ? -58.341 11.233 31.083 1.00 49.75 173 LYS A N 1
ATOM 1373 C CA . LYS A 1 173 ? -59.579 10.438 30.895 1.00 49.75 173 LYS A CA 1
ATOM 1374 C C . LYS A 1 173 ? -60.026 10.174 29.448 1.00 49.75 173 LYS A C 1
ATOM 1376 O O . LYS A 1 173 ? -60.711 11.003 28.865 1.00 49.75 173 LYS A O 1
ATOM 1381 N N . LYS A 1 174 ? -59.778 8.948 28.967 1.00 44.00 174 LYS A N 1
ATOM 1382 C CA . LYS A 1 174 ? -60.784 7.888 28.692 1.00 44.00 174 LYS A CA 1
ATOM 1383 C C . LYS A 1 174 ? -60.107 6.682 28.016 1.00 44.00 174 LYS A C 1
ATOM 1385 O O . LYS A 1 174 ? -59.279 6.864 27.139 1.00 44.00 174 LYS A O 1
ATOM 1390 N N . GLU A 1 175 ? -60.205 5.510 28.649 1.00 42.69 175 GLU A N 1
ATOM 1391 C CA . GLU A 1 175 ? -60.947 4.326 28.151 1.00 42.69 175 GLU A CA 1
ATOM 1392 C C . GLU A 1 175 ? -60.318 3.731 26.879 1.00 42.69 175 GLU A C 1
ATOM 1394 O O . GLU A 1 175 ? -60.379 4.305 25.803 1.00 42.69 175 GLU A O 1
ATOM 1399 N N . GLN A 1 176 ? -59.575 2.625 26.988 1.00 50.34 176 GLN A N 1
ATOM 1400 C CA . GLN A 1 176 ? -60.144 1.274 26.832 1.00 50.34 176 GLN A CA 1
ATOM 1401 C C . GLN A 1 176 ? -61.180 1.194 25.702 1.00 50.34 176 GLN A C 1
ATOM 1403 O O . GLN A 1 176 ? -62.374 1.129 25.958 1.00 50.34 176 GLN A O 1
ATOM 1408 N N . ALA A 1 177 ? -60.713 1.147 24.455 1.00 45.84 177 ALA A N 1
ATOM 1409 C CA . ALA A 1 177 ? -61.353 0.379 23.393 1.00 45.84 177 ALA A CA 1
ATOM 1410 C C . ALA A 1 177 ? -60.418 0.275 22.181 1.00 45.84 177 ALA A C 1
ATOM 1412 O O . ALA A 1 177 ? -60.155 1.249 21.486 1.00 45.84 177 ALA A O 1
ATOM 1413 N N . ASN A 1 178 ? -59.980 -0.955 21.923 1.00 52.06 178 ASN A N 1
ATOM 1414 C CA . ASN A 1 178 ? -60.069 -1.558 20.600 1.00 52.06 178 ASN A CA 1
ATOM 1415 C C . ASN A 1 178 ? -59.387 -0.805 19.438 1.00 52.06 178 ASN A C 1
ATOM 1417 O O . ASN A 1 178 ? -60.046 -0.162 18.627 1.00 52.06 178 ASN A O 1
ATOM 1421 N N . TRP A 1 179 ? -58.072 -0.986 19.304 1.00 39.59 179 TRP A N 1
ATOM 1422 C CA . TRP A 1 179 ? -57.385 -0.866 18.016 1.00 39.59 179 TRP A CA 1
ATOM 1423 C C . TRP A 1 179 ? -56.696 -2.188 17.699 1.00 39.59 179 TRP A C 1
ATOM 1425 O O . TRP A 1 179 ? -55.527 -2.424 17.991 1.00 39.59 179 TRP A O 1
ATOM 1435 N N . SER A 1 180 ? -57.486 -3.088 17.121 1.00 47.66 180 SER A N 1
ATOM 1436 C CA . SER A 1 180 ? -56.974 -4.182 16.318 1.00 47.66 180 SER A CA 1
ATOM 1437 C C . SER A 1 180 ? -56.402 -3.620 15.017 1.00 47.66 180 SER A C 1
ATOM 1439 O O . SER A 1 180 ? -57.124 -2.972 14.261 1.00 47.66 180 SER A O 1
ATOM 1441 N N . GLY A 1 181 ? -55.166 -3.990 14.699 1.00 48.28 181 GLY A N 1
ATOM 1442 C CA . GLY A 1 181 ? -54.788 -4.227 13.311 1.00 48.28 181 GLY A CA 1
ATOM 1443 C C . GLY A 1 181 ? -53.824 -3.225 12.687 1.00 48.28 181 GLY A C 1
ATOM 1444 O O . GLY A 1 181 ? -54.220 -2.158 12.235 1.00 48.28 181 GLY A O 1
ATOM 1445 N N . LYS A 1 182 ? -52.606 -3.745 12.490 1.00 48.19 182 LYS A N 1
ATOM 1446 C CA . LYS A 1 182 ? -51.596 -3.372 11.488 1.00 48.19 182 LYS A CA 1
ATOM 1447 C C . LYS A 1 182 ? -50.687 -2.197 11.843 1.00 48.19 182 LYS A C 1
ATOM 1449 O O . LYS A 1 182 ? -50.601 -1.210 11.124 1.00 48.19 182 LYS A O 1
ATOM 1454 N N . GLU A 1 183 ? -49.872 -2.424 12.868 1.00 41.88 183 GLU A N 1
ATOM 1455 C CA . GLU A 1 183 ? -48.504 -1.912 12.879 1.00 41.88 183 GLU A CA 1
ATOM 1456 C C . GLU A 1 183 ? -47.691 -2.675 11.824 1.00 41.88 183 GLU A C 1
ATOM 1458 O O . GLU A 1 183 ? -47.397 -3.865 11.950 1.00 41.88 183 GLU A O 1
ATOM 1463 N N . SER A 1 184 ? -47.365 -1.993 10.731 1.00 48.00 184 SER A N 1
ATOM 1464 C CA . SER A 1 184 ? -46.331 -2.424 9.800 1.00 48.00 184 SER A CA 1
ATOM 1465 C C . SER A 1 184 ? -44.978 -2.272 10.488 1.00 48.00 184 SER A C 1
ATOM 1467 O O . SER A 1 184 ? -44.379 -1.197 10.462 1.00 48.00 184 SER A O 1
ATOM 1469 N N . ALA A 1 185 ? -44.520 -3.361 11.103 1.00 43.25 185 ALA A N 1
ATOM 1470 C CA . ALA A 1 185 ? -43.145 -3.539 11.533 1.00 43.25 185 ALA A CA 1
ATOM 1471 C C . ALA A 1 185 ? -42.221 -3.331 10.325 1.00 43.25 185 ALA A C 1
ATOM 1473 O O . ALA A 1 185 ? -42.081 -4.198 9.457 1.00 43.25 185 ALA A O 1
ATOM 1474 N N . THR A 1 186 ? -41.594 -2.161 10.253 1.00 46.22 186 THR A N 1
ATOM 1475 C CA . THR A 1 186 ? -40.417 -1.953 9.422 1.00 46.22 186 THR A CA 1
ATOM 1476 C C . THR A 1 186 ? -39.305 -2.810 10.011 1.00 46.22 186 THR A C 1
ATOM 1478 O O . THR A 1 186 ? -38.644 -2.472 10.987 1.00 46.22 186 THR A O 1
ATOM 1481 N N . SER A 1 187 ? -39.185 -3.992 9.414 1.00 48.81 187 SER A N 1
ATOM 1482 C CA . SER A 1 187 ? -38.124 -4.978 9.557 1.00 48.81 187 SER A CA 1
ATOM 1483 C C . SER A 1 187 ? -36.741 -4.320 9.420 1.00 48.81 187 SER A C 1
ATOM 1485 O O . SER A 1 187 ? -36.114 -4.376 8.360 1.00 48.81 187 SER A O 1
ATOM 1487 N N . TYR A 1 188 ? -36.222 -3.761 10.514 1.00 42.06 188 TYR A N 1
ATOM 1488 C CA . TYR A 1 188 ? -34.785 -3.714 10.774 1.00 42.06 188 TYR A CA 1
ATOM 1489 C C . TYR A 1 188 ? -34.344 -5.147 11.067 1.00 42.06 188 TYR A C 1
ATOM 1491 O O . TYR A 1 188 ? -34.173 -5.565 12.209 1.00 42.06 188 TYR A O 1
ATOM 1499 N N . ARG A 1 189 ? -34.247 -5.936 9.994 1.00 44.81 189 ARG A N 1
ATOM 1500 C CA . ARG A 1 189 ? -33.604 -7.243 10.003 1.00 44.81 189 ARG A CA 1
ATOM 1501 C C . ARG A 1 189 ? -32.139 -7.023 10.374 1.00 44.81 189 ARG A C 1
ATOM 1503 O O . ARG A 1 189 ? -31.330 -6.630 9.545 1.00 44.81 189 ARG A O 1
ATOM 1510 N N . ASP A 1 190 ? -31.861 -7.190 11.657 1.00 51.47 190 ASP A N 1
ATOM 1511 C CA . ASP A 1 190 ? -31.049 -8.311 12.117 1.00 51.47 190 ASP A CA 1
ATOM 1512 C C . ASP A 1 190 ? -29.705 -8.471 11.385 1.00 51.47 190 ASP A C 1
ATOM 1514 O O . ASP A 1 190 ? -29.370 -9.530 10.869 1.00 51.47 190 ASP A O 1
ATOM 1518 N N . ASN A 1 191 ? -28.913 -7.397 11.366 1.00 52.03 191 ASN A N 1
ATOM 1519 C CA . ASN A 1 191 ? -27.453 -7.506 11.308 1.00 52.03 191 ASN A CA 1
ATOM 1520 C C . ASN A 1 191 ? -26.897 -7.508 12.736 1.00 52.03 191 ASN A C 1
ATOM 1522 O O . ASN A 1 191 ? -25.929 -6.817 1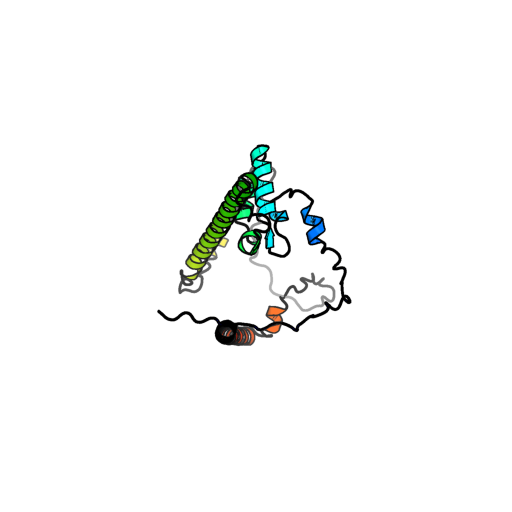3.057 1.00 52.03 191 ASN A O 1
ATOM 1526 N N . THR A 1 192 ? -27.545 -8.260 13.625 1.00 62.53 192 THR A N 1
ATOM 1527 C CA . THR A 1 192 ? -26.941 -8.615 14.900 1.00 62.53 192 THR A CA 1
ATOM 1528 C C . THR A 1 192 ? -25.827 -9.586 14.551 1.00 62.53 192 THR A C 1
ATOM 1530 O O . THR A 1 192 ? -26.079 -10.744 14.224 1.00 62.53 192 THR A O 1
ATOM 1533 N N . ASP A 1 193 ? -24.609 -9.052 14.483 1.00 73.25 193 ASP A N 1
ATOM 1534 C CA . ASP A 1 193 ? -23.403 -9.759 14.070 1.00 73.25 193 ASP A CA 1
ATOM 1535 C C . ASP A 1 193 ? -23.400 -11.149 14.719 1.00 73.25 193 ASP A C 1
ATOM 1537 O O . ASP A 1 193 ? -23.512 -11.256 15.942 1.00 73.25 193 ASP A O 1
ATOM 1541 N N . ARG A 1 194 ? -23.353 -12.227 13.922 1.00 80.69 194 ARG A N 1
ATOM 1542 C CA . ARG A 1 194 ? -23.508 -13.618 14.407 1.00 80.69 194 ARG A CA 1
ATOM 1543 C C . ARG A 1 194 ? -22.597 -13.908 15.605 1.00 80.69 194 ARG A C 1
ATOM 1545 O O . ARG A 1 194 ? -22.966 -14.629 16.527 1.00 80.69 194 ARG A O 1
ATOM 1552 N N . PHE A 1 195 ? -21.434 -13.267 15.603 1.00 80.56 195 PHE A N 1
ATOM 1553 C CA . PHE A 1 195 ? -20.473 -13.268 16.693 1.00 80.56 195 PHE A CA 1
ATOM 1554 C C . PHE A 1 195 ? -21.057 -12.792 18.038 1.00 80.56 195 PHE A C 1
ATOM 1556 O O . PHE A 1 195 ? -20.819 -13.415 19.068 1.00 80.56 195 PHE A O 1
ATOM 1563 N N . TYR A 1 196 ? -21.849 -11.718 18.046 1.00 78.56 196 TYR A N 1
ATOM 1564 C CA . TYR A 1 196 ? -22.484 -11.173 19.250 1.00 78.56 196 TYR A CA 1
ATOM 1565 C C . TYR A 1 196 ? -23.555 -12.105 19.827 1.00 78.56 196 TYR A C 1
ATOM 1567 O O . TYR A 1 196 ? -23.712 -12.173 21.046 1.00 78.56 196 TYR A O 1
ATOM 1575 N N . VAL A 1 197 ? -24.256 -12.848 18.966 1.00 84.44 197 VAL A N 1
ATOM 1576 C CA . VAL A 1 197 ? -25.240 -13.861 19.382 1.00 84.44 197 VAL A CA 1
ATOM 1577 C C . VAL A 1 197 ? -24.542 -15.069 20.017 1.00 84.44 197 VAL A C 1
ATOM 1579 O O . VAL A 1 197 ? -24.998 -15.580 21.037 1.00 84.44 197 VAL A O 1
ATOM 1582 N N . GLU A 1 198 ? -23.393 -15.486 19.477 1.00 89.00 198 GLU A N 1
ATOM 1583 C CA . GLU A 1 198 ? -22.595 -16.604 20.006 1.00 89.00 198 GLU A CA 1
ATOM 1584 C C . GLU A 1 198 ? -21.929 -16.302 21.366 1.00 89.00 198 GLU A C 1
ATOM 1586 O O . GLU A 1 198 ? -21.534 -17.229 22.079 1.00 89.00 198 GLU A O 1
ATOM 1591 N N . LEU A 1 199 ? -21.818 -15.027 21.764 1.00 87.19 199 LEU A N 1
ATOM 1592 C CA . LEU A 1 199 ? -21.255 -14.635 23.061 1.00 87.19 199 LEU A CA 1
ATOM 1593 C C . LEU A 1 199 ? -22.223 -14.823 24.242 1.00 87.19 199 LEU A C 1
ATOM 1595 O O . LEU A 1 199 ? -21.754 -14.919 25.373 1.00 87.19 199 LEU A O 1
ATOM 1599 N N . GLY A 1 200 ? -23.536 -14.882 24.008 1.00 92.25 200 GLY A N 1
ATOM 1600 C CA . GLY A 1 200 ? -24.540 -15.079 25.060 1.00 92.25 200 GLY A CA 1
ATOM 1601 C C . GLY A 1 200 ? -25.838 -14.306 24.816 1.00 92.25 200 GLY A C 1
ATOM 1602 O O . GLY A 1 200 ? -25.864 -13.295 24.103 1.00 92.25 200 GLY A O 1
ATOM 1603 N N . ALA A 1 201 ? -26.927 -14.770 25.432 1.00 90.00 201 ALA A N 1
ATOM 1604 C CA . ALA A 1 201 ? -28.237 -14.124 25.331 1.00 90.00 201 ALA A CA 1
ATOM 1605 C C . ALA A 1 201 ? -28.319 -12.881 26.231 1.00 90.00 201 ALA A C 1
ATOM 1607 O O . ALA A 1 201 ? -29.013 -11.918 25.899 1.00 90.00 201 ALA A O 1
ATOM 1608 N N . THR A 1 202 ? -27.569 -12.880 27.337 1.00 94.50 202 THR A N 1
ATOM 1609 C CA . THR A 1 202 ? -27.507 -11.775 28.302 1.00 94.50 202 THR A CA 1
ATOM 1610 C C . THR A 1 202 ? -26.147 -11.071 28.298 1.00 94.50 202 THR A C 1
ATOM 1612 O O . THR A 1 202 ? -25.116 -11.658 27.975 1.00 94.50 202 THR A O 1
ATOM 1615 N N . ASP A 1 203 ? -26.111 -9.804 28.716 1.00 86.50 203 ASP A N 1
ATOM 1616 C CA . ASP A 1 203 ? -24.856 -9.041 28.818 1.00 86.50 203 ASP A CA 1
ATOM 1617 C C . ASP A 1 203 ? -23.879 -9.593 29.865 1.00 86.50 203 ASP A C 1
ATOM 1619 O O . ASP A 1 203 ? -22.666 -9.407 29.747 1.00 86.50 203 ASP A O 1
ATOM 1623 N N . ALA A 1 204 ? -24.379 -10.280 30.896 1.00 92.00 204 ALA A N 1
ATOM 1624 C CA . ALA A 1 204 ? -23.530 -10.970 31.863 1.00 92.00 204 ALA A CA 1
ATOM 1625 C C . ALA A 1 204 ? -22.769 -12.127 31.195 1.00 92.00 204 ALA A C 1
ATOM 1627 O O . ALA A 1 204 ? -21.539 -12.143 31.228 1.00 92.00 204 ALA A O 1
ATOM 1628 N N . GLU A 1 205 ? -23.483 -13.007 30.487 1.00 94.06 205 GLU A N 1
ATOM 1629 C CA . GLU A 1 205 ? -22.887 -14.124 29.740 1.00 94.06 205 GLU A CA 1
ATOM 1630 C C . GLU A 1 205 ? -21.885 -13.637 28.690 1.00 94.06 205 GLU A C 1
ATOM 1632 O O . GLU A 1 205 ? -20.783 -14.179 28.592 1.00 94.06 205 GLU A O 1
ATOM 1637 N N . ARG A 1 206 ? -22.216 -12.563 27.957 1.00 93.81 206 ARG A N 1
ATOM 1638 C CA . ARG A 1 206 ? -21.317 -11.979 26.946 1.00 93.81 206 ARG A CA 1
ATOM 1639 C C . ARG A 1 206 ? -20.005 -11.495 27.552 1.00 93.81 206 ARG A C 1
ATOM 1641 O O . ARG A 1 206 ? -18.942 -11.736 26.976 1.00 93.81 206 ARG A O 1
ATOM 1648 N N . ARG A 1 207 ? -20.055 -10.829 28.713 1.00 89.50 207 ARG A N 1
ATOM 1649 C CA . ARG A 1 207 ? -18.852 -10.363 29.424 1.00 89.50 207 ARG A CA 1
ATOM 1650 C C . ARG A 1 207 ? -17.986 -11.531 29.885 1.00 89.50 207 ARG A C 1
ATOM 1652 O O . ARG A 1 207 ? -16.775 -11.507 29.653 1.00 89.50 207 ARG A O 1
ATOM 1659 N N . ASP A 1 208 ? -18.597 -12.563 30.456 1.00 95.81 208 ASP A N 1
ATOM 1660 C CA . ASP A 1 208 ? -17.881 -13.749 30.932 1.00 95.81 208 ASP A CA 1
ATOM 1661 C C . ASP A 1 208 ? -17.255 -14.536 29.776 1.00 95.81 208 ASP A C 1
ATOM 1663 O O . ASP A 1 208 ? -16.073 -14.902 29.825 1.00 95.81 208 ASP A O 1
ATOM 1667 N N . ARG A 1 209 ? -18.001 -14.723 28.682 1.00 95.56 209 ARG A N 1
ATOM 1668 C CA . ARG A 1 209 ? -17.522 -15.408 27.478 1.00 95.56 209 ARG A CA 1
ATOM 1669 C C . ARG A 1 209 ? -16.389 -14.643 26.803 1.00 95.56 209 ARG A C 1
ATOM 1671 O O . ARG A 1 209 ? -15.389 -15.235 26.397 1.00 95.56 209 ARG A O 1
ATOM 1678 N N . PHE A 1 210 ? -16.485 -13.318 26.745 1.00 91.31 210 PHE A N 1
ATOM 1679 C CA . PHE A 1 210 ? -15.408 -12.475 26.233 1.00 91.31 210 PHE A CA 1
ATOM 1680 C C . PHE A 1 210 ? -14.147 -12.544 27.112 1.00 91.31 210 PHE A C 1
ATOM 1682 O O . PHE A 1 210 ? -13.027 -12.635 26.596 1.00 91.31 210 PHE A O 1
ATOM 1689 N N . ALA A 1 211 ? -14.303 -12.564 28.440 1.00 93.06 211 ALA A N 1
ATOM 1690 C CA . ALA A 1 211 ? -13.191 -12.752 29.372 1.00 93.06 211 ALA A CA 1
ATOM 1691 C C . ALA A 1 211 ? -12.536 -14.139 29.224 1.00 93.06 211 ALA A C 1
ATOM 1693 O O . ALA A 1 211 ? -11.308 -14.259 29.308 1.00 93.06 211 ALA A O 1
ATOM 1694 N N . GLN A 1 212 ? -13.326 -15.182 28.952 1.00 96.44 212 GLN A N 1
ATOM 1695 C CA . GLN A 1 212 ? -12.827 -16.516 28.619 1.00 96.44 212 GLN A CA 1
ATOM 1696 C C . GLN A 1 212 ? -11.982 -16.503 27.335 1.00 96.44 212 GLN A C 1
ATOM 1698 O O . GLN A 1 212 ? -10.821 -16.910 27.380 1.00 96.44 212 GLN A O 1
ATOM 1703 N N . LEU A 1 213 ? -12.495 -15.947 26.233 1.00 94.69 213 LEU A N 1
ATOM 1704 C CA . LEU A 1 213 ? -11.767 -15.869 24.957 1.00 94.69 213 LEU A CA 1
ATOM 1705 C C . LEU A 1 213 ? -10.443 -15.093 25.076 1.00 94.69 213 LEU A C 1
ATOM 1707 O O . LEU A 1 213 ? -9.451 -15.433 24.428 1.00 94.69 213 LEU A O 1
ATOM 1711 N N . LYS A 1 214 ? -10.384 -14.065 25.935 1.00 92.44 214 LYS A N 1
ATOM 1712 C CA . LYS A 1 214 ? -9.132 -13.345 26.237 1.00 92.44 214 LYS A CA 1
ATOM 1713 C C . LYS A 1 214 ? -8.094 -14.207 26.962 1.00 92.44 214 LYS A C 1
ATOM 1715 O O . LYS A 1 214 ? -6.897 -13.983 26.770 1.00 92.44 214 LYS A O 1
ATOM 1720 N N . ARG A 1 215 ? -8.514 -15.147 27.816 1.00 94.94 215 ARG A N 1
ATOM 1721 C CA . ARG A 1 215 ? -7.606 -16.113 28.462 1.00 94.94 215 ARG A CA 1
ATOM 1722 C C . ARG A 1 215 ? -7.094 -17.118 27.438 1.00 94.94 215 ARG A C 1
ATOM 1724 O O . ARG A 1 215 ? -5.888 -17.180 27.232 1.00 94.94 215 ARG A O 1
ATOM 1731 N N . GLU A 1 216 ? -7.999 -17.743 26.689 1.00 95.12 216 GLU A N 1
ATOM 1732 C CA . GLU A 1 216 ? -7.644 -18.715 25.646 1.00 95.12 216 GLU A CA 1
ATOM 1733 C C . GLU A 1 216 ? -6.669 -18.116 24.622 1.00 95.12 216 GLU A C 1
ATOM 1735 O O . GLU A 1 216 ? -5.639 -18.708 24.316 1.00 95.12 216 GLU A O 1
ATOM 1740 N N . ARG A 1 217 ? -6.905 -16.883 24.155 1.00 94.69 217 ARG A N 1
ATOM 1741 C CA . ARG A 1 217 ? -5.989 -16.207 23.220 1.00 94.69 217 ARG A CA 1
ATOM 1742 C C . ARG A 1 217 ? -4.570 -16.028 23.780 1.00 94.69 217 ARG A C 1
ATOM 1744 O O . ARG A 1 217 ? -3.612 -16.055 23.003 1.00 94.69 217 ARG A O 1
ATOM 1751 N N . ARG A 1 218 ? -4.411 -15.809 25.092 1.00 88.50 218 ARG A N 1
ATOM 1752 C CA . ARG A 1 218 ? -3.082 -15.718 25.728 1.00 88.50 218 ARG A CA 1
ATOM 1753 C C . ARG A 1 218 ? -2.383 -17.076 25.721 1.00 88.50 218 ARG A C 1
ATOM 1755 O O . ARG A 1 218 ? -1.222 -17.141 25.321 1.00 88.50 218 ARG A O 1
ATOM 1762 N N . ASP A 1 219 ? -3.108 -18.136 26.052 1.00 92.50 219 ASP A N 1
ATOM 1763 C CA . ASP A 1 219 ? -2.567 -19.499 26.104 1.00 92.50 219 ASP A CA 1
ATOM 1764 C C . ASP A 1 219 ? -2.184 -20.014 24.704 1.00 92.50 219 ASP A C 1
ATOM 1766 O O . ASP A 1 219 ? -1.114 -20.602 24.503 1.00 92.50 219 ASP A O 1
ATOM 1770 N N . TRP A 1 220 ? -3.009 -19.705 23.697 1.00 94.56 220 TRP A N 1
ATOM 1771 C CA . TRP A 1 220 ? -2.736 -20.024 22.294 1.00 94.56 220 TRP A CA 1
ATOM 1772 C C . TRP A 1 220 ? -1.491 -19.315 21.764 1.00 94.56 220 TRP A C 1
ATOM 1774 O O . TRP A 1 220 ? -0.705 -19.926 21.043 1.00 94.56 220 TRP A O 1
ATOM 1784 N N . ARG A 1 221 ? -1.262 -18.048 22.135 1.00 91.69 221 ARG A N 1
ATOM 1785 C CA . ARG A 1 221 ? -0.051 -17.315 21.726 1.00 91.69 221 ARG A CA 1
ATOM 1786 C C . ARG A 1 221 ? 1.222 -17.959 22.259 1.00 91.69 221 ARG A C 1
ATOM 1788 O O . ARG A 1 221 ? 2.174 -18.110 21.498 1.00 91.69 221 ARG A O 1
ATOM 1795 N N . ALA A 1 222 ? 1.230 -18.357 23.530 1.00 88.31 222 ALA A N 1
ATOM 1796 C CA . ALA A 1 222 ? 2.375 -19.046 24.120 1.00 88.31 222 ALA A CA 1
ATOM 1797 C C . ALA A 1 222 ? 2.641 -20.391 23.421 1.00 88.31 222 ALA A C 1
ATOM 1799 O O . ALA A 1 222 ? 3.782 -20.705 23.079 1.00 88.31 222 ALA A O 1
ATOM 1800 N N . SER A 1 223 ? 1.579 -21.150 23.142 1.00 90.94 223 SER A N 1
ATOM 1801 C CA . SER A 1 223 ? 1.669 -22.450 22.466 1.00 90.94 223 SER A CA 1
ATOM 1802 C C . SER A 1 223 ? 2.157 -22.326 21.019 1.00 90.94 223 SER A C 1
ATOM 1804 O O . SER A 1 223 ? 3.047 -23.068 20.606 1.00 90.94 223 SER A O 1
ATOM 1806 N N . LEU A 1 224 ? 1.635 -21.353 20.266 1.00 94.19 224 LEU A N 1
ATOM 1807 C CA . LEU A 1 224 ? 2.050 -21.070 18.890 1.00 94.19 224 LEU A CA 1
ATOM 1808 C C . LEU A 1 224 ? 3.528 -20.672 18.823 1.00 94.19 224 LEU A C 1
ATOM 1810 O O . LEU A 1 224 ? 4.258 -21.161 17.966 1.00 94.19 224 LEU A O 1
ATOM 1814 N N . PHE A 1 225 ? 3.981 -19.820 19.746 1.00 91.50 225 PHE A N 1
ATOM 1815 C CA . PHE A 1 225 ? 5.379 -19.399 19.801 1.00 91.50 225 PHE A CA 1
ATOM 1816 C C . PHE A 1 225 ? 6.314 -20.582 20.083 1.00 91.50 225 PHE A C 1
ATOM 1818 O O . PHE A 1 225 ? 7.324 -20.746 19.402 1.00 91.50 225 PHE A O 1
ATOM 1825 N N . LYS A 1 226 ? 5.937 -21.462 21.018 1.00 92.69 226 LYS A N 1
ATOM 1826 C CA . LYS A 1 226 ? 6.689 -22.689 21.313 1.00 92.69 226 LYS A CA 1
ATOM 1827 C C . LYS A 1 226 ? 6.739 -23.645 20.115 1.00 92.69 226 LYS A C 1
ATOM 1829 O O . LYS A 1 226 ? 7.785 -24.227 19.851 1.00 92.69 226 LYS A O 1
ATOM 1834 N N . ALA A 1 227 ? 5.635 -23.794 19.381 1.00 91.62 227 ALA A N 1
ATOM 1835 C CA . ALA A 1 227 ? 5.593 -24.625 18.178 1.00 91.62 227 ALA A CA 1
ATOM 1836 C C . ALA A 1 227 ? 6.506 -24.079 17.067 1.00 91.62 227 ALA A C 1
ATOM 1838 O O . ALA A 1 227 ? 7.233 -24.847 16.446 1.00 91.62 227 ALA A O 1
ATOM 1839 N N . LEU A 1 228 ? 6.522 -22.756 16.864 1.00 88.88 228 LEU A N 1
ATOM 1840 C CA . LEU A 1 228 ? 7.407 -22.106 15.893 1.00 88.88 228 LEU A CA 1
ATOM 1841 C C . LEU A 1 228 ? 8.891 -22.276 16.247 1.00 88.88 228 LEU A C 1
ATOM 1843 O O . LEU A 1 228 ? 9.704 -22.453 15.348 1.00 88.88 228 LEU A O 1
ATOM 1847 N N . GLN A 1 229 ? 9.244 -22.271 17.536 1.00 89.56 229 GLN A N 1
ATOM 1848 C CA . GLN A 1 229 ? 10.622 -22.512 17.983 1.00 89.56 229 GLN A CA 1
ATOM 1849 C C . GLN A 1 229 ? 11.102 -23.948 17.737 1.00 89.56 229 GLN A C 1
ATOM 1851 O O . GLN A 1 229 ? 12.290 -24.150 17.532 1.00 89.56 229 GLN A O 1
ATOM 1856 N N . LEU A 1 230 ? 10.203 -24.936 17.774 1.00 89.62 230 LEU A N 1
ATOM 1857 C CA . LEU A 1 230 ? 10.537 -26.344 17.520 1.00 89.62 230 LEU A CA 1
ATOM 1858 C C . LEU A 1 230 ? 10.618 -26.690 16.027 1.00 89.62 230 LEU A C 1
ATOM 1860 O O . LEU A 1 230 ? 11.079 -27.773 15.683 1.00 89.62 230 LEU A O 1
ATOM 1864 N N . ALA A 1 231 ? 10.125 -25.811 15.153 1.00 82.69 231 ALA A N 1
ATOM 1865 C CA . ALA A 1 231 ? 10.110 -26.020 13.708 1.00 82.69 231 ALA A CA 1
ATOM 1866 C C . ALA A 1 231 ? 11.404 -25.558 13.000 1.00 82.69 231 ALA A C 1
ATOM 1868 O O . ALA A 1 231 ? 11.488 -25.680 11.778 1.00 82.69 231 ALA A O 1
ATOM 1869 N N . VAL A 1 232 ? 12.378 -25.023 13.749 1.00 67.38 232 VAL A N 1
ATOM 1870 C CA . VAL A 1 232 ? 13.706 -24.573 13.283 1.00 67.38 232 VAL A CA 1
ATOM 1871 C C . VAL A 1 232 ? 14.764 -25.572 13.727 1.00 67.38 232 VAL A C 1
ATOM 1873 O O . VAL A 1 232 ? 15.620 -25.915 12.884 1.00 67.38 232 VAL A O 1
#

Foldseek 3Di:
DDDDDDDDDDDDDPPPPPPPPPPPPVPPVVVVLVPDQDPAQVSCADPLARELLSNLVNQVVCVVVVNDDPVSLLCCLLDPSLLRGHYDDPPLPPPVDPVSVSSVVSSVVSNVSSPVSVVVVVVVVVVVVVPPDPPDDPPPPCVVVPPPDWDPDDPPDDTPDDPPDPPDDDDDDDDDDDDDDDDPPPPPPDPPPVVQVVQDPDPVSNVVSVVVVVVVVVVVVVVVVVVVVVVD